Protein AF-A0A6P5JP12-F1 (afdb_monomer_lite)

Secondary structure (DSSP, 8-state):
-----------------------------S-TT-TT-SS------------------EEEE-TTSSEEEE--HHHHTT--HHHHHHHHHHHHHHTS-TTGGGTS----EEE-PPTTS-HHHHHHHHHHHHHS-GGG---EEEEEE-GGGHHHHHHHHHHHTTT--GGGSPPEEESTT--SHHHHHHHHHHHHHH-EEEEEEHHHHHHHHTTTT---HHHHHHHHHHHTSS--SEEEESSGGGG--TTSHHHHHHHT----EEEEE-SS---S-HHHHHHHHHHHSTTTT--HHHHIIIIIHHHHHHHSTT--HHHHHHHHHHHHHHHHHHTTTB-

pLDDT: mean 78.13, std 24.59, range [22.55, 98.5]

Structure (mmCIF, N/CA/C/O backbone):
data_AF-A0A6P5JP12-F1
#
_entry.id   AF-A0A6P5JP12-F1
#
loop_
_atom_site.group_PDB
_atom_site.id
_atom_site.type_symbol
_atom_site.label_atom_id
_atom_site.label_alt_id
_atom_site.label_comp_id
_atom_site.label_asym_id
_atom_site.label_entity_id
_atom_site.label_seq_id
_atom_site.pdbx_PDB_ins_code
_atom_site.Cartn_x
_atom_site.Cartn_y
_atom_site.Cartn_z
_atom_site.occupancy
_atom_site.B_iso_or_equiv
_atom_site.auth_seq_id
_atom_site.auth_comp_id
_atom_site.auth_asym_id
_atom_site.auth_atom_id
_atom_site.pdbx_PDB_model_num
ATOM 1 N N . MET A 1 1 ? 8.345 56.961 -35.578 1.00 33.16 1 MET A N 1
ATOM 2 C CA . MET A 1 1 ? 9.241 56.639 -36.707 1.00 33.16 1 MET A CA 1
ATOM 3 C C . MET A 1 1 ? 10.670 56.651 -36.198 1.00 33.16 1 MET A C 1
ATOM 5 O O . MET A 1 1 ? 11.163 57.717 -35.868 1.00 33.16 1 MET A O 1
ATOM 9 N N . ALA A 1 2 ? 11.299 55.485 -36.093 1.00 22.55 2 ALA A N 1
ATOM 10 C CA . ALA A 1 2 ? 12.750 55.341 -36.049 1.00 22.55 2 ALA A CA 1
ATOM 11 C C . ALA A 1 2 ? 13.067 53.954 -36.626 1.00 22.55 2 ALA A C 1
ATOM 13 O O . ALA A 1 2 ? 12.580 52.943 -36.124 1.00 22.55 2 ALA A O 1
ATOM 14 N N . GLN A 1 3 ? 13.765 53.953 -37.758 1.00 24.39 3 GLN A N 1
ATOM 15 C CA . GLN A 1 3 ? 14.221 52.784 -38.504 1.00 24.39 3 GLN A CA 1
ATOM 16 C C . GLN A 1 3 ? 15.441 52.165 -37.819 1.00 24.39 3 GLN A C 1
ATOM 18 O O . GLN A 1 3 ? 16.319 52.919 -37.416 1.00 24.39 3 GLN A O 1
ATOM 23 N N . VAL A 1 4 ? 15.563 50.833 -37.838 1.00 24.28 4 VAL A N 1
ATOM 24 C CA . VAL A 1 4 ? 16.842 50.151 -38.111 1.00 24.28 4 VAL A CA 1
ATOM 25 C C . VAL A 1 4 ? 16.552 48.882 -38.923 1.00 24.28 4 VAL A C 1
ATOM 27 O O . VAL A 1 4 ? 15.615 48.138 -38.643 1.00 24.28 4 VAL A O 1
ATOM 30 N N . SER A 1 5 ? 17.340 48.701 -39.980 1.00 23.06 5 SER A N 1
ATOM 31 C CA . SER A 1 5 ? 17.272 47.675 -41.018 1.00 23.06 5 SER A CA 1
ATOM 32 C C . SER A 1 5 ? 17.488 46.243 -40.517 1.00 23.06 5 SER A C 1
ATOM 34 O O . SER A 1 5 ? 18.434 45.972 -39.782 1.00 23.06 5 SER A O 1
ATOM 36 N N . CYS A 1 6 ? 16.677 45.313 -41.027 1.00 22.66 6 CYS A N 1
ATOM 37 C CA . CYS A 1 6 ? 16.903 43.869 -40.957 1.00 22.66 6 CYS A CA 1
ATOM 38 C C . CYS A 1 6 ? 17.999 43.435 -41.947 1.00 22.66 6 CYS A C 1
ATOM 40 O O . CYS A 1 6 ? 17.820 43.556 -43.157 1.00 22.66 6 CYS A O 1
ATOM 42 N N . GLN A 1 7 ? 19.088 42.859 -41.437 1.00 25.89 7 GLN A N 1
ATOM 43 C CA . GLN A 1 7 ? 19.924 41.902 -42.168 1.00 25.89 7 GLN A CA 1
ATOM 44 C C . GLN A 1 7 ? 19.617 40.497 -41.632 1.00 25.89 7 GLN A C 1
ATOM 46 O O . GLN A 1 7 ? 19.583 40.282 -40.422 1.00 25.89 7 GLN A O 1
ATOM 51 N N . GLN A 1 8 ? 19.358 39.554 -42.540 1.00 29.52 8 GLN A N 1
ATOM 52 C CA . GLN A 1 8 ? 19.228 38.126 -42.230 1.00 29.52 8 GLN A CA 1
ATOM 53 C C . GLN A 1 8 ? 20.540 37.567 -41.659 1.00 29.52 8 GLN A C 1
ATOM 55 O O . GLN A 1 8 ? 21.619 38.010 -42.058 1.00 29.52 8 GLN A O 1
ATOM 60 N N . PRO A 1 9 ? 20.457 36.494 -40.855 1.00 25.66 9 PRO A N 1
ATOM 61 C CA . PRO A 1 9 ? 21.160 35.291 -41.289 1.00 25.66 9 PRO A CA 1
ATOM 62 C C . PRO A 1 9 ? 20.386 33.979 -41.070 1.00 25.66 9 PRO A C 1
ATOM 64 O O . PRO A 1 9 ? 19.757 33.750 -40.044 1.00 25.66 9 PRO A O 1
ATOM 67 N N . LEU A 1 10 ? 20.514 33.121 -42.087 1.00 23.62 10 LEU A N 1
ATOM 68 C CA . LEU A 1 10 ? 20.732 31.669 -42.042 1.00 23.62 10 LEU A CA 1
ATOM 69 C C . LEU A 1 10 ? 19.801 30.806 -41.170 1.00 23.62 10 LEU A C 1
ATOM 71 O O . LEU A 1 10 ? 19.907 30.714 -39.951 1.00 23.62 10 LEU A O 1
ATOM 75 N N . LYS A 1 11 ? 18.959 30.050 -41.882 1.00 29.94 11 LYS A N 1
ATOM 76 C CA . LYS A 1 11 ? 18.169 28.923 -41.387 1.00 29.94 11 LYS A CA 1
ATOM 77 C C . LYS A 1 11 ? 19.072 27.840 -40.779 1.00 29.94 11 LYS A C 1
ATOM 79 O O . LYS A 1 11 ? 19.835 27.205 -41.499 1.00 29.94 11 LYS A O 1
ATOM 84 N N . HIS A 1 12 ? 18.887 27.563 -39.494 1.00 24.20 12 HIS A N 1
ATOM 85 C CA . HIS A 1 12 ? 19.166 26.262 -38.889 1.00 24.20 12 HIS A CA 1
ATOM 86 C C . HIS A 1 12 ? 18.006 25.926 -37.942 1.00 24.20 12 HIS A C 1
ATOM 88 O O . HIS A 1 12 ? 18.035 26.233 -36.755 1.00 24.20 12 HIS A O 1
ATOM 94 N N . GLU A 1 13 ? 16.951 25.312 -38.480 1.00 26.81 13 GLU A N 1
ATOM 95 C CA . GLU A 1 13 ? 15.929 24.647 -37.667 1.00 26.81 13 GLU A CA 1
ATOM 96 C C . GLU A 1 13 ? 16.528 23.350 -37.109 1.00 26.81 13 GLU A C 1
ATOM 98 O O . GLU A 1 13 ? 16.555 22.312 -37.772 1.00 26.81 13 GLU A O 1
ATOM 103 N N . GLN A 1 14 ? 17.054 23.407 -35.885 1.00 26.36 14 GLN A N 1
ATOM 104 C CA . GLN A 1 14 ? 17.330 22.207 -35.103 1.00 26.36 14 GLN A CA 1
ATOM 105 C C . GLN A 1 14 ? 16.023 21.732 -34.461 1.00 26.36 14 GLN A C 1
ATOM 107 O O . GLN A 1 14 ? 15.544 22.280 -33.472 1.00 26.36 14 GLN A O 1
ATOM 112 N N . ASN A 1 15 ? 15.443 20.692 -35.060 1.00 24.44 15 ASN A N 1
ATOM 113 C CA . ASN A 1 15 ? 14.348 19.912 -34.496 1.00 24.44 15 ASN A CA 1
ATOM 114 C C . ASN A 1 15 ? 14.774 19.298 -33.149 1.00 24.44 15 ASN A C 1
ATOM 116 O O . ASN A 1 15 ? 15.489 18.295 -33.111 1.00 24.44 15 ASN A O 1
ATOM 120 N N . HIS A 1 16 ? 14.295 19.861 -32.041 1.00 23.80 16 HIS A N 1
ATOM 121 C CA . HIS A 1 16 ? 14.337 19.220 -30.729 1.00 23.80 16 HIS A CA 1
ATOM 122 C C . HIS A 1 16 ? 13.438 17.972 -30.728 1.00 23.80 16 HIS A C 1
ATOM 124 O O . HIS A 1 16 ? 12.240 18.051 -30.468 1.00 23.80 16 HIS A O 1
ATOM 130 N N . LYS A 1 17 ? 14.009 16.791 -30.989 1.00 23.38 17 LYS A N 1
ATOM 131 C CA . LYS A 1 17 ? 13.387 15.511 -30.618 1.00 23.38 17 LYS A CA 1
ATOM 132 C C . LYS A 1 17 ? 13.862 15.123 -29.222 1.00 23.38 17 LYS A C 1
ATOM 134 O O . LYS A 1 17 ? 14.899 14.489 -29.064 1.00 23.38 17 LYS A O 1
ATOM 139 N N . ILE A 1 18 ? 13.096 15.510 -28.205 1.00 23.53 18 ILE A N 1
ATOM 140 C CA . ILE A 1 18 ? 13.180 14.885 -26.883 1.00 23.53 18 ILE A CA 1
ATOM 141 C C . ILE A 1 18 ? 12.595 13.479 -27.043 1.00 23.53 18 ILE A C 1
ATOM 143 O O . ILE A 1 18 ? 11.420 13.326 -27.379 1.00 23.53 18 ILE A O 1
ATOM 147 N N . TYR A 1 19 ? 13.416 12.445 -26.855 1.00 26.36 19 TYR A N 1
ATOM 148 C CA . TYR A 1 19 ? 12.940 11.065 -26.815 1.00 26.36 19 TYR A CA 1
ATOM 149 C C . TYR A 1 19 ? 12.094 10.877 -25.550 1.00 26.36 19 TYR A C 1
ATOM 151 O O . TYR A 1 19 ? 12.612 10.617 -24.468 1.00 26.36 19 TYR A O 1
ATOM 159 N N . HIS A 1 20 ? 10.778 11.042 -25.685 1.00 24.81 20 HIS A N 1
ATOM 160 C CA . HIS A 1 20 ? 9.817 10.692 -24.647 1.00 24.81 20 HIS A CA 1
ATOM 161 C C . HIS A 1 20 ? 9.829 9.178 -24.437 1.00 24.81 20 HIS A C 1
ATOM 163 O O . HIS A 1 20 ? 9.468 8.407 -25.327 1.00 24.81 20 HIS A O 1
ATOM 169 N N . MET A 1 21 ? 10.217 8.747 -23.239 1.00 30.84 21 MET A N 1
ATOM 170 C CA . MET A 1 21 ? 10.079 7.362 -22.819 1.00 30.84 21 MET A CA 1
ATOM 171 C C . MET A 1 21 ? 8.626 7.126 -22.396 1.00 30.84 21 MET A C 1
ATOM 173 O O . MET A 1 21 ? 8.257 7.239 -21.230 1.00 30.84 21 MET A O 1
ATOM 177 N N . SER A 1 22 ? 7.784 6.800 -23.373 1.00 24.52 22 SER A N 1
ATOM 178 C CA . SER A 1 22 ? 6.579 6.028 -23.090 1.00 24.52 22 SER A CA 1
ATOM 179 C C . SER A 1 22 ? 7.065 4.626 -22.743 1.00 24.52 22 SER A C 1
ATOM 181 O O . SER A 1 22 ? 7.681 3.977 -23.586 1.00 24.52 22 SER A O 1
ATOM 183 N N . ILE A 1 23 ? 6.822 4.140 -21.526 1.00 29.11 23 ILE A N 1
ATOM 184 C CA . ILE A 1 23 ? 6.869 2.694 -21.270 1.00 29.11 23 ILE A CA 1
ATOM 185 C C . ILE A 1 23 ? 5.611 2.117 -21.929 1.00 29.11 23 ILE A C 1
ATOM 187 O O . ILE A 1 23 ? 4.621 1.801 -21.283 1.00 29.11 23 ILE A O 1
ATOM 191 N N . SER A 1 24 ? 5.616 2.108 -23.256 1.00 27.08 24 SER A N 1
ATOM 192 C CA . SER A 1 24 ? 4.732 1.309 -24.082 1.00 27.08 24 SER A CA 1
ATOM 193 C C . SER A 1 24 ? 5.479 0.026 -24.419 1.00 27.08 24 SER A C 1
ATOM 195 O O . SER A 1 24 ? 6.670 0.066 -24.735 1.00 27.08 24 SER A O 1
ATOM 197 N N . CYS A 1 25 ? 4.758 -1.089 -24.323 1.00 24.92 25 CYS A N 1
ATOM 198 C CA . CYS A 1 25 ? 5.145 -2.433 -24.742 1.00 24.92 25 CYS A CA 1
ATOM 199 C C . CYS A 1 25 ? 6.088 -2.422 -25.971 1.00 24.92 25 CYS A C 1
ATOM 201 O O . CYS A 1 25 ? 5.804 -1.704 -26.937 1.00 24.92 25 CYS A O 1
ATOM 203 N N . PRO A 1 26 ? 7.203 -3.177 -25.979 1.00 24.88 26 PRO A N 1
ATOM 204 C CA . PRO A 1 26 ? 8.126 -3.176 -27.104 1.00 24.88 26 PRO A CA 1
ATOM 205 C C . PRO A 1 26 ? 7.570 -4.010 -28.269 1.00 24.88 26 PRO A C 1
ATOM 207 O O . PRO A 1 26 ? 7.990 -5.138 -28.500 1.00 24.88 26 PRO A O 1
ATOM 210 N N . THR A 1 27 ? 6.663 -3.440 -29.061 1.00 29.66 27 THR A N 1
ATOM 211 C CA . THR A 1 27 ? 6.432 -3.887 -30.444 1.00 29.66 27 THR A CA 1
ATOM 212 C C . THR A 1 27 ? 7.373 -3.119 -31.363 1.00 29.66 27 THR A C 1
ATOM 214 O O . THR A 1 27 ? 7.043 -2.053 -31.874 1.00 29.66 27 THR A O 1
ATOM 217 N N . SER A 1 28 ? 8.579 -3.645 -31.568 1.00 26.77 28 SER A N 1
ATOM 218 C CA . SER A 1 28 ? 9.437 -3.216 -32.677 1.00 26.77 28 SER A CA 1
ATOM 219 C C . SER A 1 28 ? 10.309 -4.368 -33.179 1.00 26.77 28 SER A C 1
ATOM 221 O O . SER A 1 28 ? 11.527 -4.370 -33.015 1.00 26.77 28 SER A O 1
ATOM 223 N N . LEU A 1 29 ? 9.650 -5.345 -33.798 1.00 30.12 29 LEU A N 1
ATOM 224 C CA . LEU A 1 29 ? 10.198 -6.235 -34.820 1.00 30.12 29 LEU A CA 1
ATOM 225 C C . LEU A 1 29 ? 9.084 -6.460 -35.856 1.00 30.12 29 LEU A C 1
ATOM 227 O O . LEU A 1 29 ? 8.403 -7.465 -35.778 1.00 30.12 29 LEU A O 1
ATOM 231 N N . ILE A 1 30 ? 8.861 -5.509 -36.770 1.00 27.31 30 ILE A N 1
ATOM 232 C CA . ILE A 1 30 ? 8.280 -5.711 -38.116 1.00 27.31 30 ILE A CA 1
ATOM 233 C C . ILE A 1 30 ? 8.771 -4.530 -38.973 1.00 27.31 30 ILE A C 1
ATOM 235 O O . ILE A 1 30 ? 8.751 -3.380 -38.529 1.00 27.31 30 ILE A O 1
ATOM 239 N N . SER A 1 31 ? 9.296 -4.816 -40.167 1.00 26.23 31 SER A N 1
ATOM 240 C CA . SER A 1 31 ? 9.842 -3.808 -41.077 1.00 26.23 31 SER A CA 1
ATOM 241 C C . SER A 1 31 ? 8.745 -3.020 -41.799 1.00 26.23 31 SER A C 1
ATOM 243 O O . SER A 1 31 ? 7.589 -3.418 -41.879 1.00 26.23 31 SER A O 1
ATOM 245 N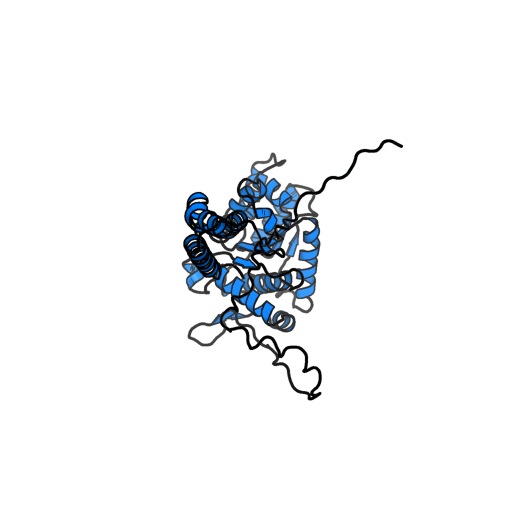 N . SER A 1 32 ? 9.144 -1.897 -42.382 1.00 28.34 32 SER A N 1
ATOM 246 C CA . SER A 1 32 ? 8.338 -0.839 -42.996 1.00 28.34 32 SER A CA 1
ATOM 247 C C . SER A 1 32 ? 7.598 -1.208 -44.300 1.00 28.34 32 SER A C 1
ATOM 249 O O . SER A 1 32 ? 7.733 -0.499 -45.297 1.00 28.34 32 SER A O 1
ATOM 251 N N . LYS A 1 33 ? 6.817 -2.294 -44.321 1.00 28.70 33 LYS A N 1
ATOM 252 C CA . LYS A 1 33 ? 5.876 -2.596 -45.420 1.00 28.70 33 LYS A CA 1
ATOM 253 C C . LYS A 1 33 ? 4.439 -2.918 -44.990 1.00 28.70 33 LYS A C 1
ATOM 255 O O . LYS A 1 33 ? 3.578 -2.919 -45.856 1.00 28.70 33 LYS A O 1
ATOM 260 N N . ASP A 1 34 ? 4.150 -3.014 -43.691 1.00 28.39 34 ASP A N 1
ATOM 261 C CA . ASP A 1 34 ? 2.793 -3.337 -43.205 1.00 28.39 34 ASP A CA 1
ATOM 262 C C . ASP A 1 34 ? 2.012 -2.135 -42.629 1.00 28.39 34 ASP A C 1
ATOM 264 O O . ASP A 1 34 ? 0.927 -2.288 -42.078 1.00 28.39 34 ASP A O 1
ATOM 268 N N . CYS A 1 35 ? 2.506 -0.900 -42.789 1.00 27.70 35 CYS A N 1
ATOM 269 C CA . CYS A 1 35 ? 1.838 0.324 -42.302 1.00 27.70 35 CYS A CA 1
ATOM 270 C C . CYS A 1 35 ? 0.780 0.873 -43.289 1.00 27.70 35 CYS A C 1
ATOM 272 O O . CYS A 1 35 ? 0.657 2.081 -43.478 1.00 27.70 35 CYS A O 1
ATOM 274 N N . GLY A 1 36 ? 0.064 -0.022 -43.976 1.00 27.47 36 GLY A N 1
ATOM 275 C CA . GLY A 1 36 ? -0.879 0.310 -45.051 1.00 27.47 36 GLY A CA 1
ATOM 276 C C . GLY A 1 36 ? -2.249 -0.362 -44.947 1.00 27.47 36 GLY A C 1
ATOM 277 O O . GLY A 1 36 ? -3.014 -0.287 -45.899 1.00 27.47 36 GLY A O 1
ATOM 278 N N . MET A 1 37 ? -2.576 -1.011 -43.826 1.00 27.55 37 MET A N 1
ATOM 279 C CA . MET A 1 37 ? -3.896 -1.617 -43.600 1.00 27.55 37 MET A CA 1
ATOM 280 C C . MET A 1 37 ? -4.342 -1.456 -42.141 1.00 27.55 37 MET A C 1
ATOM 282 O O . MET A 1 37 ? -4.337 -2.410 -41.374 1.00 27.55 37 MET A O 1
ATOM 286 N N . MET A 1 38 ? -4.717 -0.240 -41.734 1.00 27.28 38 MET A N 1
ATOM 287 C CA . MET A 1 38 ? -5.459 -0.009 -40.477 1.00 27.28 38 MET A CA 1
ATOM 288 C C . MET A 1 38 ? -6.508 1.113 -40.582 1.00 27.28 38 MET A C 1
ATOM 290 O O . MET A 1 38 ? -6.823 1.781 -39.602 1.00 27.28 38 MET A O 1
ATOM 294 N N . GLN A 1 39 ? -7.095 1.298 -41.766 1.00 29.33 39 GLN A N 1
ATOM 295 C CA . GLN A 1 39 ? -8.329 2.069 -41.949 1.00 29.33 39 GLN A CA 1
ATOM 296 C C . GLN A 1 39 ? -9.193 1.416 -43.031 1.00 29.33 39 GLN A C 1
ATOM 298 O O . GLN A 1 39 ? -9.321 1.957 -44.114 1.00 29.33 39 GLN A O 1
ATOM 303 N N . GLU A 1 40 ? -9.739 0.232 -42.751 1.00 27.22 40 GLU A N 1
ATOM 304 C CA . GLU A 1 40 ? -10.988 -0.264 -43.355 1.00 27.22 40 GLU A CA 1
ATOM 305 C C . GLU A 1 40 ? -11.333 -1.628 -42.749 1.00 27.22 40 GLU A C 1
ATOM 307 O O . GLU A 1 40 ? -10.780 -2.649 -43.142 1.00 27.22 40 GLU A O 1
ATOM 312 N N . ALA A 1 41 ? -12.204 -1.625 -41.738 1.00 24.53 41 ALA A N 1
ATOM 313 C CA . ALA A 1 41 ? -13.075 -2.746 -41.364 1.00 24.53 41 ALA A CA 1
ATOM 314 C C . ALA A 1 41 ? -13.990 -2.300 -40.208 1.00 24.53 41 ALA A C 1
ATOM 316 O O . ALA A 1 41 ? -13.881 -2.765 -39.078 1.00 24.53 41 ALA A O 1
ATOM 317 N N . ALA A 1 42 ? -14.876 -1.342 -40.484 1.00 28.00 42 ALA A N 1
ATOM 318 C CA . ALA A 1 42 ? -16.048 -1.076 -39.655 1.00 28.00 42 ALA A CA 1
ATOM 319 C C . ALA A 1 42 ? -17.294 -1.433 -40.469 1.00 28.00 42 ALA A C 1
ATOM 321 O O . ALA A 1 42 ? -17.998 -0.553 -40.945 1.00 28.00 42 ALA A O 1
ATOM 322 N N . GLN A 1 43 ? -17.500 -2.731 -40.691 1.00 30.38 43 GLN A N 1
ATOM 323 C CA . GLN A 1 43 ? -18.758 -3.371 -41.087 1.00 30.38 43 GLN A CA 1
ATOM 324 C C . GLN A 1 43 ? -18.541 -4.891 -41.036 1.00 30.38 43 GLN A C 1
ATOM 326 O O . GLN A 1 43 ? -17.430 -5.331 -41.318 1.00 30.38 43 GLN A O 1
ATOM 331 N N . ILE A 1 44 ? -19.602 -5.644 -40.705 1.00 26.53 44 ILE A N 1
ATOM 332 C CA . ILE A 1 44 ? -19.701 -7.085 -40.354 1.00 26.53 44 ILE A CA 1
ATOM 333 C C . ILE A 1 44 ? -19.795 -7.272 -38.830 1.00 26.53 44 ILE A C 1
ATOM 335 O O . ILE A 1 44 ? -18.899 -6.869 -38.103 1.00 26.53 44 ILE A O 1
ATOM 339 N N . ASP A 1 45 ? -20.789 -7.922 -38.237 1.00 23.66 45 ASP A N 1
ATOM 340 C CA . ASP A 1 45 ? -22.163 -8.290 -38.585 1.00 23.66 45 ASP A CA 1
ATOM 341 C C . ASP A 1 45 ? -22.789 -8.647 -37.222 1.00 23.66 45 ASP A C 1
ATOM 343 O O . ASP A 1 45 ? -22.121 -9.228 -36.360 1.00 23.66 45 ASP A O 1
ATOM 347 N N . HIS A 1 46 ? -24.033 -8.256 -36.979 1.00 33.34 46 HIS A N 1
ATOM 348 C CA . HIS A 1 46 ? -24.735 -8.565 -35.735 1.00 33.34 46 HIS A CA 1
ATOM 349 C C . HIS A 1 46 ? -25.001 -10.077 -35.656 1.00 33.34 46 HIS A C 1
ATOM 351 O O . HIS A 1 46 ? -25.878 -10.564 -36.364 1.00 33.34 46 HIS A O 1
ATOM 357 N N . LYS A 1 47 ? -24.313 -10.816 -34.770 1.00 26.42 47 LYS A N 1
ATOM 358 C CA . LYS A 1 47 ? -24.790 -12.120 -34.269 1.00 26.42 47 LYS A CA 1
ATOM 359 C C . LYS A 1 47 ? -24.470 -12.324 -32.789 1.00 26.42 47 LYS A C 1
ATOM 361 O O . LYS A 1 47 ? -23.331 -12.193 -32.353 1.00 26.42 47 LYS A O 1
ATOM 366 N N . ASP A 1 48 ? -25.533 -12.632 -32.056 1.00 28.06 48 ASP A N 1
ATOM 367 C CA . ASP A 1 48 ? -25.614 -12.934 -30.630 1.00 28.06 48 ASP A CA 1
ATOM 368 C C . ASP A 1 48 ? -24.671 -14.054 -30.158 1.00 28.06 48 ASP A C 1
ATOM 370 O O . ASP A 1 48 ? -24.411 -15.007 -30.893 1.00 28.06 48 ASP A O 1
ATOM 374 N N . GLY A 1 49 ? -24.279 -14.004 -28.875 1.00 27.06 49 GLY A N 1
ATOM 375 C CA . GLY A 1 49 ? -23.947 -15.216 -28.113 1.00 27.06 49 GLY A CA 1
ATOM 376 C C . GLY A 1 49 ? -22.779 -15.118 -27.124 1.00 27.06 49 GLY A C 1
ATOM 377 O O . GLY A 1 49 ? -21.637 -15.347 -27.496 1.00 27.06 49 GLY A O 1
ATOM 378 N N . ASN A 1 50 ? -23.111 -14.898 -25.844 1.00 26.69 50 ASN A N 1
ATOM 379 C CA . ASN A 1 50 ? -22.346 -15.235 -24.630 1.00 26.69 50 ASN A CA 1
ATOM 380 C C . ASN A 1 50 ? -20.889 -14.739 -24.490 1.00 26.69 50 ASN A C 1
ATOM 382 O O . ASN A 1 50 ? -19.926 -15.418 -24.841 1.00 26.69 50 ASN A O 1
ATOM 386 N N . SER A 1 51 ? -20.718 -13.622 -23.777 1.00 30.73 51 SER A N 1
ATOM 387 C CA . SER A 1 51 ? -19.510 -13.377 -22.978 1.00 30.73 51 SER A CA 1
ATOM 388 C C . SER A 1 51 ? -19.399 -14.435 -21.867 1.00 30.73 51 SER A C 1
ATOM 390 O O . SER A 1 51 ? -20.401 -14.668 -21.189 1.00 30.73 51 SER A O 1
ATOM 392 N N . PRO A 1 52 ? -18.233 -15.069 -21.635 1.00 33.62 52 PRO A N 1
ATOM 393 C CA . PRO A 1 52 ? -18.103 -16.073 -20.586 1.00 33.62 52 PRO A CA 1
ATOM 394 C C . PRO A 1 52 ? -18.282 -15.416 -19.211 1.00 33.62 52 PRO A C 1
ATOM 396 O O . PRO A 1 52 ? -17.525 -14.517 -18.841 1.00 33.62 52 PRO A O 1
ATOM 399 N N . GLU A 1 53 ? -19.290 -15.852 -18.455 1.00 40.22 53 GLU A N 1
ATOM 400 C CA . GLU A 1 53 ? -19.470 -15.469 -17.054 1.00 40.22 53 GLU A CA 1
ATOM 401 C C . GLU A 1 53 ? -18.270 -15.964 -16.239 1.00 40.22 53 GLU A C 1
ATOM 403 O O . GLU A 1 53 ? -18.061 -17.164 -16.049 1.00 40.22 53 GLU A O 1
ATOM 408 N N . VAL A 1 54 ? -17.451 -15.035 -15.744 1.00 48.75 54 VAL A N 1
ATOM 409 C CA . VAL A 1 54 ? -16.370 -15.351 -14.806 1.00 48.75 54 VAL A CA 1
ATOM 410 C C . VAL A 1 54 ? -17.001 -15.586 -13.430 1.00 48.75 54 VAL A C 1
ATOM 412 O O . VAL A 1 54 ? -17.006 -14.713 -12.571 1.00 48.75 54 VAL A O 1
ATOM 415 N N . GLU A 1 55 ? -17.595 -16.761 -13.212 1.00 51.09 55 GLU A N 1
ATOM 416 C CA . GLU A 1 55 ? -18.285 -17.083 -11.950 1.00 51.09 55 GLU A CA 1
ATOM 417 C C . GLU A 1 55 ? -17.327 -17.317 -10.764 1.00 51.09 55 GLU A C 1
ATOM 419 O O . GLU A 1 55 ? -17.752 -17.335 -9.602 1.00 51.09 55 GLU A O 1
ATOM 424 N N . ARG A 1 56 ? -16.027 -17.542 -11.018 1.00 51.62 56 ARG A N 1
ATOM 425 C CA . ARG A 1 56 ? -15.038 -17.894 -9.984 1.00 51.62 56 ARG A CA 1
ATOM 426 C C . ARG A 1 56 ? -13.671 -17.267 -10.262 1.00 51.62 56 ARG A C 1
ATOM 428 O O . ARG A 1 56 ? -13.052 -17.575 -11.272 1.00 51.62 56 ARG A O 1
ATOM 435 N N . ALA A 1 57 ? -13.178 -16.463 -9.318 1.00 64.50 57 ALA A N 1
ATOM 436 C CA . ALA A 1 57 ? -11.800 -15.972 -9.285 1.00 64.50 57 ALA A CA 1
ATOM 437 C C . ALA A 1 57 ? -11.087 -16.530 -8.042 1.00 64.50 57 ALA A C 1
ATOM 439 O O . ALA A 1 57 ? -11.426 -16.186 -6.904 1.00 64.50 57 ALA A O 1
ATOM 440 N N . VAL A 1 58 ? -10.151 -17.449 -8.273 1.00 69.25 58 VAL A N 1
ATOM 441 C CA . VAL A 1 58 ? -9.399 -18.172 -7.240 1.00 69.25 58 VAL A CA 1
ATOM 442 C C . VAL A 1 58 ? -7.996 -17.589 -7.159 1.00 69.25 58 VAL A C 1
ATOM 444 O O . VAL A 1 58 ? -7.327 -17.520 -8.180 1.00 69.25 58 VAL A O 1
ATOM 447 N N . LEU A 1 59 ? -7.567 -17.208 -5.953 1.00 58.69 59 LEU A N 1
ATOM 448 C CA . LEU A 1 59 ? -6.260 -16.586 -5.728 1.00 58.69 59 LEU A CA 1
ATOM 449 C C . LEU A 1 59 ? -5.161 -17.602 -5.399 1.00 58.69 59 LEU A C 1
ATOM 451 O O . LEU A 1 59 ? -4.005 -17.391 -5.749 1.00 58.69 59 LEU A O 1
ATOM 455 N N . ASP A 1 60 ? -5.508 -18.709 -4.734 1.00 57.66 60 ASP A N 1
ATOM 456 C CA . ASP A 1 60 ? -4.554 -19.766 -4.377 1.00 57.66 60 ASP A CA 1
ATOM 457 C C . ASP A 1 60 ? -5.228 -21.148 -4.415 1.00 57.66 60 ASP A C 1
ATOM 459 O O . ASP A 1 60 ? -6.376 -21.308 -3.985 1.00 57.66 60 ASP A O 1
ATOM 463 N N . THR A 1 61 ? -4.509 -22.157 -4.907 1.00 51.91 61 THR A N 1
ATOM 464 C CA . THR A 1 61 ? -4.934 -23.566 -4.985 1.00 51.91 61 THR A CA 1
ATOM 465 C C . THR A 1 61 ? -3.802 -24.465 -4.489 1.00 51.91 61 THR A C 1
ATOM 467 O O . THR A 1 61 ? -2.650 -24.286 -4.874 1.00 51.91 61 THR A O 1
ATOM 470 N N . ILE A 1 62 ? -4.099 -25.465 -3.651 1.00 45.91 62 ILE A N 1
ATOM 471 C CA . ILE A 1 62 ? -3.116 -26.525 -3.342 1.00 45.91 62 ILE A CA 1
ATOM 472 C C . ILE A 1 62 ? -3.085 -27.518 -4.517 1.00 45.91 62 ILE A C 1
ATOM 474 O O . ILE A 1 62 ? -4.064 -27.662 -5.250 1.00 45.91 62 ILE A O 1
ATOM 478 N N . LEU A 1 63 ? -2.007 -28.310 -4.610 1.00 47.78 63 LEU A N 1
ATOM 479 C CA . LEU A 1 63 ? -1.922 -29.598 -5.327 1.00 47.78 63 LEU A CA 1
ATOM 480 C C . LEU A 1 63 ? -3.181 -30.503 -5.205 1.00 47.78 63 LEU A C 1
ATOM 482 O O . LEU A 1 63 ? -3.352 -31.413 -6.010 1.00 47.78 63 LEU A O 1
ATOM 486 N N . THR A 1 64 ? -4.073 -30.260 -4.234 1.00 41.59 64 THR A N 1
ATOM 487 C CA . THR A 1 64 ? -5.325 -30.988 -3.972 1.00 41.59 64 THR A CA 1
ATOM 488 C C . THR A 1 64 ? -6.570 -30.448 -4.707 1.00 41.59 64 THR A C 1
ATOM 490 O O . THR A 1 64 ? -7.666 -30.912 -4.421 1.00 41.59 64 THR A O 1
ATOM 493 N N . LYS A 1 65 ? -6.440 -29.522 -5.674 1.00 48.53 65 LYS A N 1
ATOM 494 C CA . LYS A 1 65 ? -7.527 -28.984 -6.540 1.00 48.53 65 LYS A CA 1
ATOM 495 C C . LYS A 1 65 ? -8.636 -28.152 -5.861 1.00 48.53 65 LYS A C 1
ATOM 497 O O . LYS A 1 65 ? -9.524 -27.676 -6.568 1.00 48.53 65 LYS A O 1
ATOM 502 N N . GLU A 1 66 ? -8.591 -27.907 -4.552 1.00 47.50 66 GLU A N 1
ATOM 503 C CA . GLU A 1 66 ? -9.536 -26.995 -3.882 1.00 47.50 66 GLU A CA 1
ATOM 504 C C . GLU A 1 66 ? -8.966 -25.571 -3.729 1.00 47.50 66 GLU A C 1
ATOM 506 O O . GLU A 1 66 ? -7.793 -25.415 -3.361 1.00 47.50 66 GLU A O 1
ATOM 511 N N . PRO A 1 67 ? -9.774 -24.519 -3.983 1.00 59.06 67 PRO A N 1
ATOM 512 C CA . PRO A 1 67 ? -9.346 -23.135 -3.817 1.00 59.06 67 PRO A CA 1
ATOM 513 C C . PRO A 1 67 ? -9.159 -22.812 -2.330 1.00 59.06 67 PRO A C 1
ATOM 515 O O . PRO A 1 67 ? -10.095 -22.879 -1.532 1.00 59.06 67 PRO A O 1
ATOM 518 N N . LEU A 1 68 ? -7.940 -22.445 -1.935 1.00 67.75 68 LEU A N 1
ATOM 519 C CA . LEU A 1 68 ? -7.646 -22.042 -0.560 1.00 67.75 68 LEU A CA 1
ATOM 520 C C . LEU A 1 68 ? -8.214 -20.670 -0.235 1.00 67.75 68 LEU A C 1
ATOM 522 O O . LEU A 1 68 ? -8.710 -20.471 0.878 1.00 67.75 68 LEU A O 1
ATOM 526 N N . VAL A 1 69 ? -8.107 -19.760 -1.200 1.00 78.25 69 VAL A N 1
ATOM 527 C CA . VAL A 1 69 ? -8.523 -18.366 -1.103 1.00 78.25 69 VAL A CA 1
ATOM 528 C C . VAL A 1 69 ? -9.254 -18.006 -2.386 1.00 78.25 69 VAL A C 1
ATOM 530 O O . VAL A 1 69 ? -8.727 -18.178 -3.485 1.00 78.25 69 VAL A O 1
ATOM 533 N N . GLN A 1 70 ? -10.484 -17.528 -2.242 1.00 84.94 70 GLN A N 1
ATOM 534 C CA . GLN A 1 70 ? -11.351 -17.179 -3.357 1.00 84.94 70 GLN A CA 1
ATOM 535 C C . GLN A 1 70 ? -11.984 -15.817 -3.103 1.00 84.94 70 GLN A C 1
ATOM 537 O O . GLN A 1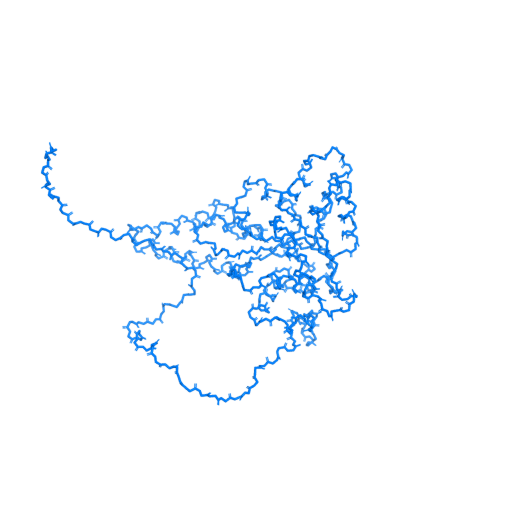 70 ? -12.413 -15.521 -1.987 1.00 84.94 70 GLN A O 1
ATOM 542 N N . ILE A 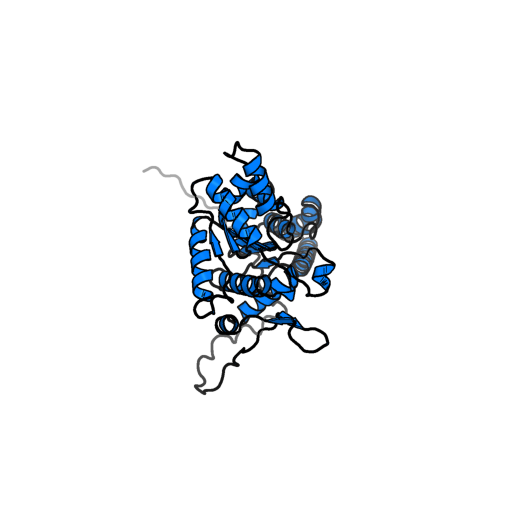1 71 ? -12.080 -15.014 -4.159 1.00 88.12 71 ILE A N 1
ATOM 543 C CA . ILE A 1 71 ? -12.812 -13.755 -4.110 1.00 88.12 71 ILE A CA 1
ATOM 544 C C . ILE A 1 71 ? -14.306 -14.050 -3.935 1.00 88.12 71 ILE A C 1
ATOM 546 O O . ILE A 1 71 ? -14.874 -14.922 -4.601 1.00 88.12 71 ILE A O 1
ATOM 550 N N . HIS A 1 72 ? -14.964 -13.296 -3.056 1.00 88.06 72 HIS A N 1
ATOM 551 C CA . HIS A 1 72 ? -16.399 -13.429 -2.833 1.00 88.06 72 HIS A CA 1
ATOM 552 C C . HIS A 1 72 ? -17.193 -13.221 -4.136 1.00 88.06 72 HIS A C 1
ATOM 554 O O . HIS A 1 72 ? -16.991 -12.232 -4.841 1.00 88.06 72 HIS A O 1
ATOM 560 N N . LYS A 1 73 ? -18.151 -14.110 -4.435 1.00 87.06 73 LYS A N 1
ATOM 561 C CA . LYS A 1 73 ? -18.898 -14.139 -5.713 1.00 87.06 73 LYS A CA 1
ATOM 562 C C . LYS A 1 73 ? -19.510 -12.784 -6.107 1.00 87.06 73 LYS A C 1
ATOM 564 O O . LYS A 1 73 ? -19.369 -12.347 -7.245 1.00 87.06 73 LYS A O 1
ATOM 569 N N . ASN A 1 74 ? -20.113 -12.072 -5.151 1.00 87.94 74 ASN A N 1
ATOM 570 C CA . ASN A 1 74 ? -20.706 -10.744 -5.394 1.00 87.94 74 ASN A CA 1
ATOM 571 C C . ASN A 1 74 ? -19.681 -9.659 -5.774 1.00 87.94 74 ASN A C 1
ATOM 573 O O . ASN A 1 74 ? -20.071 -8.635 -6.322 1.00 87.94 74 ASN A O 1
ATOM 577 N N . LEU A 1 75 ? -18.397 -9.840 -5.452 1.00 89.19 75 LEU A N 1
ATOM 578 C CA . LEU A 1 75 ? -17.329 -8.933 -5.880 1.00 89.19 75 LEU A CA 1
ATOM 579 C C . LEU A 1 75 ? -16.786 -9.342 -7.250 1.00 89.19 75 LEU A C 1
ATOM 581 O O . LEU A 1 75 ? -16.564 -8.472 -8.085 1.00 89.19 75 LEU A O 1
ATOM 585 N N . VAL A 1 76 ? -16.651 -10.649 -7.513 1.00 89.75 76 VAL A N 1
ATOM 586 C CA . VAL A 1 76 ? -16.203 -11.170 -8.820 1.00 89.75 76 VAL A CA 1
ATOM 587 C C . VAL A 1 76 ? -17.109 -10.687 -9.951 1.00 89.75 76 VAL A C 1
ATOM 589 O O . VAL A 1 76 ? -16.615 -10.174 -10.946 1.00 89.75 76 VAL A O 1
ATOM 592 N N . THR A 1 77 ? -18.428 -10.753 -9.764 1.00 88.75 77 THR A N 1
ATOM 593 C CA . THR A 1 77 ? -19.421 -10.294 -10.758 1.00 88.75 77 THR A CA 1
ATOM 594 C C . THR A 1 77 ? -19.332 -8.800 -11.085 1.00 88.75 77 THR A C 1
ATOM 596 O O . THR A 1 77 ? -19.816 -8.368 -12.128 1.00 88.75 77 THR A O 1
ATOM 599 N N . LYS A 1 78 ? -18.708 -7.997 -10.213 1.00 91.06 78 LYS A N 1
ATOM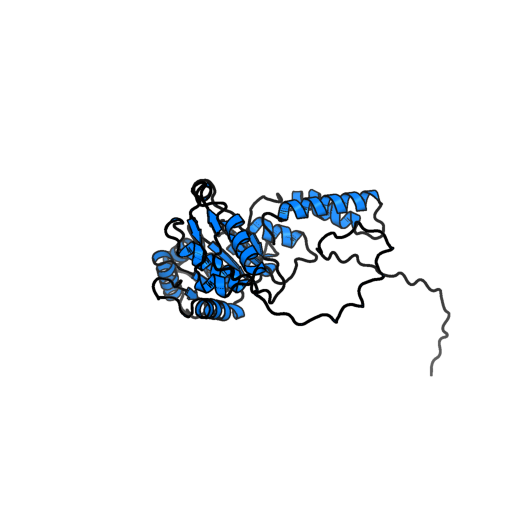 600 C CA . LYS A 1 78 ? -18.521 -6.550 -10.396 1.00 91.06 78 LYS A CA 1
ATOM 601 C C . LYS A 1 78 ? -17.152 -6.196 -10.995 1.00 91.06 78 LYS A C 1
ATOM 603 O O . LYS A 1 78 ? -16.941 -5.040 -11.365 1.00 91.06 78 LYS A O 1
ATOM 608 N N . LEU A 1 79 ? -16.221 -7.151 -11.070 1.00 92.06 79 LEU A N 1
ATOM 609 C CA . LEU A 1 79 ? -14.863 -6.947 -11.572 1.00 92.06 79 LEU A CA 1
ATOM 610 C C . LEU A 1 79 ? -14.777 -7.176 -13.083 1.00 92.06 79 LEU A C 1
ATOM 612 O O . LEU A 1 79 ? -15.347 -8.113 -13.633 1.00 92.06 79 LEU A O 1
ATOM 616 N N . LYS A 1 80 ? -13.985 -6.340 -13.754 1.00 92.12 80 LYS A N 1
ATOM 617 C CA . LYS A 1 80 ? -13.553 -6.569 -15.141 1.00 92.12 80 LYS A CA 1
ATOM 618 C C . LYS A 1 80 ? -12.325 -7.495 -15.182 1.00 92.12 80 LYS A C 1
ATOM 620 O O . LYS A 1 80 ? -11.575 -7.507 -14.207 1.00 92.12 80 LYS A O 1
ATOM 625 N N . PRO A 1 81 ? -12.043 -8.191 -16.303 1.00 90.38 81 PRO A N 1
ATOM 626 C CA . PRO A 1 81 ? -10.912 -9.122 -16.406 1.00 90.38 81 PRO A CA 1
ATOM 627 C C . PRO A 1 81 ? -9.567 -8.529 -15.963 1.00 90.38 81 PRO A C 1
ATOM 629 O O . PRO A 1 81 ? -8.934 -9.054 -15.055 1.00 90.38 81 PRO A O 1
ATOM 632 N N . HIS A 1 82 ? -9.204 -7.343 -16.463 1.00 88.25 82 HIS A N 1
ATOM 633 C CA . HIS A 1 82 ? -7.954 -6.668 -16.075 1.00 88.25 82 HIS A CA 1
ATOM 634 C C . HIS A 1 82 ? -7.893 -6.284 -14.587 1.00 88.25 82 HIS A C 1
ATOM 636 O O . HIS A 1 82 ? -6.824 -6.022 -14.041 1.00 88.25 82 HIS A O 1
ATOM 642 N N . GLN A 1 83 ? -9.049 -6.175 -13.924 1.00 92.25 83 GLN A N 1
ATOM 643 C CA . GLN A 1 83 ? -9.124 -5.909 -12.491 1.00 92.25 83 GLN A CA 1
ATOM 644 C C . GLN A 1 83 ? -8.913 -7.182 -11.682 1.00 92.25 83 GLN A C 1
ATOM 646 O O . GLN A 1 83 ? -8.303 -7.104 -10.621 1.00 92.25 83 GLN A O 1
ATOM 651 N N . ILE A 1 84 ? -9.367 -8.331 -12.187 1.00 91.69 84 ILE A N 1
ATOM 652 C CA . ILE A 1 84 ? -9.064 -9.641 -11.603 1.00 91.69 84 ILE A CA 1
ATOM 653 C C . ILE A 1 84 ? -7.553 -9.875 -11.653 1.00 91.69 84 ILE A C 1
ATOM 655 O O . ILE A 1 84 ? -6.971 -10.199 -10.621 1.00 91.69 84 ILE A O 1
ATOM 659 N N . ASP A 1 85 ? -6.914 -9.590 -12.791 1.00 90.19 85 ASP A N 1
ATOM 660 C CA . ASP A 1 85 ? -5.456 -9.697 -12.938 1.00 90.19 85 ASP A CA 1
ATOM 661 C C . ASP A 1 85 ? -4.715 -8.820 -11.920 1.00 90.19 85 ASP A C 1
ATOM 663 O O . ASP A 1 85 ? -3.760 -9.263 -11.292 1.00 90.19 85 ASP A O 1
ATOM 667 N N . GLY A 1 86 ? -5.188 -7.589 -11.692 1.00 91.62 86 GLY A N 1
ATOM 668 C CA . GLY A 1 86 ? -4.616 -6.698 -10.676 1.00 91.62 86 GLY A CA 1
ATOM 669 C C . GLY A 1 86 ? -4.796 -7.203 -9.238 1.00 91.62 86 GLY A C 1
ATOM 670 O O . GLY A 1 86 ? -3.907 -7.032 -8.403 1.00 91.62 86 GLY A O 1
ATOM 671 N N . VAL A 1 87 ? -5.925 -7.853 -8.927 1.00 93.31 87 VAL A N 1
ATOM 672 C CA . VAL A 1 87 ? -6.138 -8.492 -7.615 1.00 93.31 87 VAL A CA 1
ATOM 673 C C . VAL A 1 87 ? -5.225 -9.705 -7.443 1.00 93.31 87 VAL A C 1
ATOM 675 O O . VAL A 1 87 ? -4.629 -9.856 -6.376 1.00 93.31 87 VAL A O 1
ATOM 678 N N . GLN A 1 88 ? -5.084 -10.534 -8.480 1.00 90.62 88 GLN A N 1
ATOM 679 C CA . GLN A 1 88 ? -4.165 -11.671 -8.479 1.00 90.62 88 GLN A CA 1
ATOM 680 C C . GLN A 1 88 ? -2.720 -11.205 -8.286 1.00 90.62 88 GLN A C 1
ATOM 682 O O . GLN A 1 88 ? -2.016 -11.722 -7.428 1.00 90.62 88 GLN A O 1
ATOM 687 N N . PHE A 1 89 ? -2.305 -10.157 -8.992 1.00 91.06 89 PHE A N 1
ATOM 688 C CA . PHE A 1 89 ? -0.974 -9.584 -8.841 1.00 91.06 89 PHE A CA 1
ATOM 689 C C . PHE A 1 89 ? -0.703 -9.073 -7.417 1.00 91.06 89 PHE A C 1
ATOM 691 O O . PHE A 1 89 ? 0.346 -9.362 -6.841 1.00 91.06 89 PHE A O 1
ATOM 698 N N . MET A 1 90 ? -1.661 -8.368 -6.798 1.00 93.31 90 MET A N 1
ATOM 699 C CA . MET A 1 90 ? -1.544 -7.963 -5.387 1.00 93.31 90 MET A CA 1
ATOM 700 C C . MET A 1 90 ? -1.396 -9.167 -4.452 1.00 93.31 90 MET A C 1
ATOM 702 O O . MET A 1 90 ? -0.607 -9.123 -3.504 1.00 93.31 90 MET A O 1
ATOM 706 N N . TRP A 1 91 ? -2.137 -10.243 -4.714 1.00 90.69 91 TRP A N 1
ATOM 707 C CA . TRP A 1 91 ? -2.022 -11.492 -3.971 1.00 90.69 91 TRP A CA 1
ATOM 708 C C . TRP A 1 91 ? -0.636 -12.125 -4.111 1.00 90.69 91 TRP A C 1
ATOM 710 O O . TRP A 1 91 ? 0.010 -12.403 -3.095 1.00 90.69 91 TRP A O 1
ATOM 720 N N . ASP A 1 92 ? -0.145 -12.266 -5.338 1.00 87.81 92 ASP A N 1
ATOM 721 C CA . ASP A 1 92 ? 1.149 -12.877 -5.631 1.00 87.81 92 ASP A CA 1
ATOM 722 C C . ASP A 1 92 ? 2.295 -12.093 -4.971 1.00 87.81 92 ASP A C 1
ATOM 724 O O . ASP A 1 92 ? 3.185 -12.684 -4.361 1.00 87.81 92 ASP A O 1
ATOM 728 N N . CYS A 1 93 ? 2.250 -10.756 -4.990 1.00 88.00 93 CYS A N 1
ATOM 729 C CA . CYS A 1 93 ? 3.283 -9.929 -4.362 1.00 88.00 93 CYS A CA 1
ATOM 730 C C . CYS A 1 93 ? 3.207 -9.908 -2.823 1.00 88.00 93 CYS A C 1
ATOM 732 O O . CYS A 1 93 ? 4.244 -9.923 -2.147 1.00 88.00 93 CYS A O 1
ATOM 734 N N . CYS A 1 94 ? 2.004 -9.818 -2.244 1.00 86.62 94 CYS A N 1
ATOM 735 C CA . CYS A 1 94 ? 1.844 -9.611 -0.801 1.00 86.62 94 CYS A CA 1
ATOM 736 C C . CYS A 1 94 ? 1.771 -10.895 0.021 1.00 86.62 94 CYS A C 1
ATOM 738 O O . CYS A 1 94 ? 2.185 -10.915 1.191 1.00 86.62 94 CYS A O 1
ATOM 740 N N . CYS A 1 95 ? 1.224 -11.955 -0.558 1.00 78.88 95 CYS A N 1
ATOM 741 C CA . CYS A 1 95 ? 0.997 -13.216 0.126 1.00 78.88 95 CYS A CA 1
ATOM 742 C C . CYS A 1 95 ? 1.913 -14.327 -0.395 1.00 78.88 95 CYS A C 1
ATOM 744 O O . CYS A 1 95 ? 2.263 -15.182 0.419 1.00 78.88 95 CYS A O 1
ATOM 746 N N . GLU A 1 96 ? 2.351 -14.267 -1.662 1.00 70.06 96 GLU A N 1
ATOM 747 C CA . GLU A 1 96 ? 3.136 -15.278 -2.404 1.00 70.06 96 GLU A CA 1
ATOM 748 C C . GLU A 1 96 ? 2.421 -16.640 -2.489 1.00 70.06 96 GLU A C 1
ATOM 750 O O . GLU A 1 96 ? 2.121 -17.133 -3.568 1.00 70.06 96 GLU A O 1
ATOM 755 N N . SER A 1 97 ? 2.125 -17.256 -1.345 1.00 61.12 97 SER A N 1
ATOM 756 C CA . SER A 1 97 ? 1.210 -18.390 -1.179 1.00 61.12 97 SER A CA 1
ATOM 757 C C . SER A 1 97 ? 0.846 -18.565 0.299 1.00 61.12 97 SER A C 1
ATOM 759 O O . SER A 1 97 ? 1.581 -18.131 1.197 1.00 61.12 97 SER A O 1
ATOM 761 N N . VAL A 1 98 ? -0.229 -19.307 0.591 1.00 58.59 98 VAL A N 1
ATOM 762 C CA . VAL A 1 98 ? -0.602 -19.665 1.977 1.00 58.59 98 VAL A CA 1
ATOM 763 C C . VAL A 1 98 ? 0.538 -20.385 2.725 1.00 58.59 98 VAL A C 1
ATOM 765 O O . VAL A 1 98 ? 0.692 -20.227 3.939 1.00 58.59 98 VAL A O 1
ATOM 768 N N . ILE A 1 99 ? 1.379 -21.140 2.009 1.00 55.69 99 ILE A N 1
ATOM 769 C CA . ILE A 1 99 ? 2.487 -21.925 2.577 1.00 55.69 99 ILE A CA 1
ATOM 770 C C . ILE A 1 99 ? 3.743 -21.063 2.787 1.00 55.69 99 ILE A C 1
ATOM 772 O O . ILE A 1 99 ? 4.392 -21.165 3.833 1.00 55.69 99 ILE A O 1
ATOM 776 N N . GLN A 1 100 ? 4.096 -20.204 1.825 1.00 57.38 100 GLN A N 1
ATOM 777 C CA . GLN A 1 100 ? 5.296 -19.358 1.903 1.00 57.38 100 GLN A CA 1
ATOM 778 C C . GLN A 1 100 ? 5.116 -18.155 2.839 1.00 57.38 100 GLN A C 1
ATOM 780 O O . GLN A 1 100 ? 6.099 -17.718 3.441 1.00 57.38 100 GLN A O 1
ATOM 785 N N . ARG A 1 101 ? 3.873 -17.726 3.115 1.00 55.50 101 ARG A N 1
ATOM 786 C CA . ARG A 1 101 ? 3.562 -16.715 4.145 1.00 55.50 101 ARG A CA 1
ATOM 787 C C . ARG A 1 101 ? 4.195 -17.027 5.504 1.00 55.50 101 ARG A C 1
ATOM 789 O O . ARG A 1 101 ? 4.634 -16.121 6.201 1.00 55.50 101 ARG A O 1
ATOM 796 N N . LYS A 1 102 ? 4.241 -18.300 5.915 1.00 57.50 102 LYS A N 1
ATOM 797 C CA . LYS A 1 102 ? 4.827 -18.679 7.216 1.00 57.50 102 LYS A CA 1
ATOM 798 C C . LYS A 1 102 ? 6.353 -18.527 7.254 1.00 57.50 102 LYS A C 1
ATOM 800 O O . LYS A 1 102 ? 6.926 -18.541 8.338 1.00 57.50 102 LYS A O 1
ATOM 805 N N . LYS A 1 103 ? 7.004 -18.419 6.091 1.00 57.00 103 LYS A N 1
ATOM 806 C CA . LYS A 1 103 ? 8.466 -18.389 5.933 1.00 57.00 103 LYS A CA 1
ATOM 807 C C . LYS A 1 103 ? 9.003 -17.002 5.570 1.00 57.00 103 LYS A C 1
ATOM 809 O O . LYS A 1 103 ? 10.152 -16.712 5.885 1.00 57.00 103 LYS A O 1
ATOM 814 N N . SER A 1 104 ? 8.190 -16.163 4.930 1.00 66.12 104 SER A N 1
ATOM 815 C CA . SER A 1 104 ? 8.562 -14.822 4.469 1.00 66.12 104 SER A CA 1
ATOM 816 C C . SER A 1 104 ? 7.695 -13.749 5.143 1.00 66.12 104 SER A C 1
ATOM 818 O O . SER A 1 104 ? 6.487 -13.943 5.304 1.00 66.12 104 SER A O 1
ATOM 820 N N . PRO A 1 105 ? 8.254 -12.578 5.503 1.00 67.06 105 PRO A N 1
ATOM 821 C CA . PRO A 1 105 ? 7.466 -11.449 6.001 1.00 67.06 105 PRO A CA 1
ATOM 822 C C . PRO A 1 105 ? 6.469 -10.890 4.961 1.00 67.06 105 PRO A C 1
ATOM 824 O O . PRO A 1 105 ? 5.622 -10.072 5.326 1.00 67.06 105 PRO A O 1
ATOM 827 N N . GLY A 1 106 ? 6.520 -11.362 3.708 1.00 76.25 106 GLY A N 1
ATOM 828 C CA . GLY A 1 106 ? 5.759 -10.851 2.567 1.00 76.25 106 GLY A CA 1
ATOM 829 C C . GLY A 1 106 ? 6.436 -9.636 1.932 1.00 76.25 106 GLY A C 1
ATOM 830 O O . GLY A 1 106 ? 7.387 -9.081 2.489 1.00 76.25 106 GLY A O 1
ATOM 831 N N . SER A 1 107 ? 5.939 -9.215 0.771 1.00 85.94 107 SER A N 1
ATOM 832 C CA . SER A 1 107 ? 6.426 -8.024 0.071 1.00 85.94 107 SER A CA 1
ATOM 833 C C . SER A 1 107 ? 5.280 -7.123 -0.389 1.00 85.94 107 SER A C 1
ATOM 835 O O . SER A 1 107 ? 4.113 -7.366 -0.081 1.00 85.94 107 SER A O 1
ATOM 837 N N . GLY A 1 108 ? 5.611 -6.023 -1.049 1.00 90.94 108 GLY A N 1
ATOM 838 C CA . GLY A 1 108 ? 4.647 -5.072 -1.570 1.00 90.94 108 GLY A CA 1
ATOM 839 C C . GLY A 1 108 ? 4.639 -4.994 -3.092 1.00 90.94 108 GLY A C 1
ATOM 840 O O . GLY A 1 108 ? 5.485 -5.581 -3.766 1.00 90.94 108 GLY A O 1
ATOM 841 N N . CYS A 1 109 ? 3.709 -4.212 -3.626 1.00 93.38 109 CYS A N 1
ATOM 842 C CA . CYS A 1 109 ? 3.601 -3.958 -5.057 1.00 93.38 109 CYS A CA 1
ATOM 843 C C . CYS A 1 109 ? 3.185 -2.516 -5.358 1.00 93.38 109 CYS A C 1
ATOM 845 O O . CYS A 1 109 ? 2.717 -1.777 -4.488 1.00 93.38 109 CYS A O 1
ATOM 847 N N . ILE A 1 110 ? 3.352 -2.118 -6.614 1.00 93.00 110 ILE A N 1
ATOM 848 C CA . ILE A 1 110 ? 2.948 -0.823 -7.151 1.00 93.00 110 ILE A CA 1
ATOM 849 C C . ILE A 1 110 ? 1.956 -1.084 -8.283 1.00 93.00 110 ILE A C 1
ATOM 851 O O . ILE A 1 110 ? 2.307 -1.723 -9.268 1.00 93.00 110 ILE A O 1
ATOM 855 N N . LEU A 1 111 ? 0.737 -0.566 -8.150 1.00 91.94 111 LEU A N 1
ATOM 856 C CA . LEU A 1 111 ? -0.257 -0.529 -9.219 1.00 91.94 111 LEU A CA 1
ATOM 857 C C . LEU A 1 111 ? -0.204 0.842 -9.896 1.00 91.94 111 LEU A C 1
ATOM 859 O O . LEU A 1 111 ? -0.712 1.835 -9.360 1.00 91.94 111 LEU A O 1
ATOM 863 N N . ALA A 1 112 ? 0.417 0.889 -11.070 1.00 86.25 112 ALA A N 1
ATOM 864 C CA . ALA A 1 112 ? 0.681 2.088 -11.859 1.00 86.25 112 ALA A CA 1
ATOM 865 C C . ALA A 1 112 ? -0.294 2.288 -13.034 1.00 86.25 112 ALA A C 1
ATOM 867 O O . ALA A 1 112 ? -0.076 3.145 -13.893 1.00 86.25 112 ALA A O 1
ATOM 868 N N . HIS A 1 113 ? -1.399 1.540 -13.055 1.00 81.25 113 HIS A N 1
ATOM 869 C CA . HIS A 1 113 ? -2.479 1.697 -14.026 1.00 81.25 113 HIS A CA 1
ATOM 870 C C . HIS A 1 113 ? -3.011 3.141 -14.111 1.00 81.25 113 HIS A C 1
ATOM 872 O O . HIS A 1 1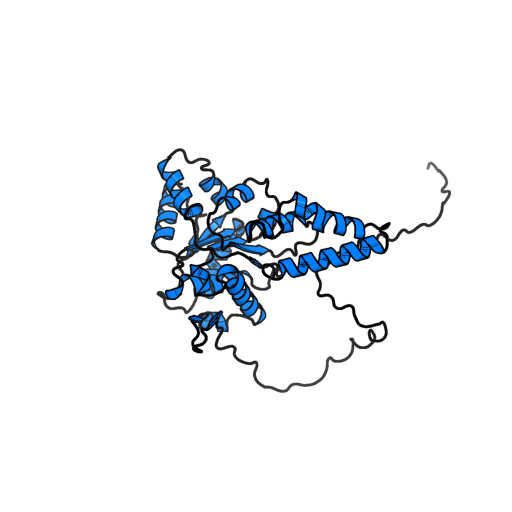13 ? -3.185 3.823 -13.095 1.00 81.25 113 HIS A O 1
ATOM 878 N N . CYS A 1 114 ? -3.382 3.576 -15.320 1.00 77.00 114 CYS A N 1
ATOM 879 C CA . CYS A 1 114 ? -3.997 4.880 -15.572 1.00 77.00 114 CYS A CA 1
ATOM 880 C C . CYS A 1 114 ? -5.209 5.168 -14.660 1.00 77.00 114 CYS A C 1
ATOM 882 O O . CYS A 1 114 ? -5.919 4.271 -14.182 1.00 77.00 114 CYS A O 1
ATOM 884 N N . MET A 1 115 ? -5.454 6.455 -14.401 1.00 78.19 115 MET A N 1
ATOM 885 C CA . MET A 1 115 ? -6.642 6.909 -13.671 1.00 78.19 115 MET A CA 1
ATOM 886 C C . MET A 1 115 ? -7.921 6.425 -14.374 1.00 78.19 115 MET A C 1
ATOM 888 O O . MET A 1 115 ? -7.982 6.371 -15.597 1.00 78.19 115 MET A O 1
ATOM 892 N N . GLY A 1 116 ? -8.937 6.038 -13.598 1.00 77.94 116 GLY A N 1
ATOM 893 C CA . GLY A 1 116 ? -10.214 5.545 -14.137 1.00 77.94 116 GLY A CA 1
ATOM 894 C C . GLY A 1 116 ? -10.302 4.032 -14.383 1.00 77.94 116 GLY A C 1
ATOM 895 O O . GLY A 1 116 ? -11.401 3.524 -14.574 1.00 77.94 116 GLY A O 1
ATOM 896 N N . LEU A 1 117 ? -9.204 3.270 -14.277 1.00 82.50 117 LEU A N 1
ATOM 897 C CA . LEU A 1 117 ? -9.223 1.800 -14.444 1.00 82.50 117 LEU A CA 1
ATOM 898 C C . LEU A 1 117 ? -9.767 1.015 -13.230 1.00 82.50 117 LEU A C 1
ATOM 900 O O . LEU A 1 117 ? -9.855 -0.216 -13.267 1.00 82.50 117 LEU A O 1
ATOM 904 N N . GLY A 1 118 ? -10.164 1.714 -12.163 1.00 87.25 118 GLY A N 1
ATOM 905 C CA . GLY A 1 118 ? -10.788 1.118 -10.977 1.00 87.25 118 GLY A CA 1
ATOM 906 C C . GLY A 1 118 ? -9.811 0.441 -10.011 1.00 87.25 118 GLY A C 1
ATOM 907 O O . GLY A 1 118 ? -10.159 -0.574 -9.415 1.00 87.25 118 GLY A O 1
ATOM 908 N N . LYS A 1 119 ? -8.608 1.005 -9.823 1.00 92.19 119 LYS A N 1
ATOM 909 C CA . LYS A 1 119 ? -7.615 0.521 -8.838 1.00 92.19 119 LYS A CA 1
ATOM 910 C C . LYS A 1 119 ? -8.205 0.368 -7.430 1.00 92.19 119 LYS A C 1
ATOM 912 O O . LYS A 1 119 ? -7.924 -0.608 -6.747 1.00 92.19 119 LYS A O 1
ATOM 917 N N . THR A 1 120 ? -9.064 1.300 -7.015 1.00 94.50 120 THR A N 1
ATOM 918 C CA . THR A 1 120 ? -9.723 1.258 -5.703 1.00 94.50 120 THR A CA 1
ATOM 919 C C . THR A 1 120 ? -10.557 -0.008 -5.521 1.00 94.50 120 THR A C 1
ATOM 921 O O . THR A 1 120 ? -10.418 -0.667 -4.499 1.00 94.50 120 THR A O 1
ATOM 924 N N . LEU A 1 121 ? -11.351 -0.410 -6.522 1.00 95.56 121 LEU A N 1
ATOM 925 C CA . LEU A 1 121 ? -12.126 -1.655 -6.467 1.00 95.56 121 LEU A CA 1
ATOM 926 C C . LEU A 1 121 ? -11.216 -2.890 -6.369 1.00 95.56 121 LEU A C 1
ATOM 928 O O . LEU A 1 121 ? -11.523 -3.812 -5.612 1.00 95.56 121 LEU A O 1
ATOM 932 N N . GLN A 1 122 ? -10.085 -2.900 -7.080 1.00 95.75 122 GLN A N 1
ATOM 933 C CA . GLN A 1 122 ? -9.104 -3.984 -6.962 1.00 95.75 122 GLN A CA 1
ATOM 934 C C . GLN A 1 122 ? -8.610 -4.094 -5.511 1.00 95.75 122 GLN A C 1
ATOM 936 O O . GLN A 1 122 ? -8.652 -5.170 -4.922 1.00 95.75 122 GLN A O 1
ATOM 941 N N . VAL A 1 123 ? -8.219 -2.973 -4.894 1.00 96.88 123 VAL A N 1
ATOM 942 C CA . VAL A 1 123 ? -7.751 -2.954 -3.497 1.00 96.88 123 VAL A CA 1
ATOM 943 C C . VAL A 1 123 ? -8.849 -3.357 -2.519 1.00 96.88 123 VAL A C 1
ATOM 945 O O . VAL A 1 123 ? -8.595 -4.153 -1.621 1.00 96.88 123 VAL A O 1
ATOM 948 N N . VAL A 1 124 ? -10.068 -2.835 -2.682 1.00 97.00 124 VAL A N 1
ATOM 949 C CA . VAL A 1 124 ? -11.216 -3.198 -1.836 1.00 97.00 124 VAL A CA 1
ATOM 950 C C . VAL A 1 124 ? -11.455 -4.704 -1.897 1.00 97.00 124 VAL A C 1
ATOM 952 O O . VAL A 1 124 ? -11.628 -5.335 -0.858 1.00 97.00 124 VAL A O 1
ATOM 955 N N . THR A 1 125 ? -11.407 -5.287 -3.096 1.00 96.25 125 THR A N 1
ATOM 956 C CA . THR A 1 125 ? -11.618 -6.724 -3.289 1.00 96.25 125 THR A CA 1
ATOM 957 C C . THR A 1 125 ? -10.492 -7.558 -2.690 1.00 96.25 125 THR A C 1
ATOM 959 O O . THR A 1 125 ? -10.751 -8.560 -2.020 1.00 96.25 125 THR A O 1
ATOM 962 N N . PHE A 1 126 ? -9.246 -7.127 -2.884 1.00 96.38 126 PHE A N 1
ATOM 963 C CA . PHE A 1 126 ? -8.081 -7.761 -2.284 1.00 96.38 126 PHE A CA 1
ATOM 964 C C . PHE A 1 126 ? -8.171 -7.753 -0.753 1.00 96.38 126 PHE A C 1
ATOM 966 O O . PHE A 1 126 ? -8.139 -8.814 -0.135 1.00 96.38 126 PHE A O 1
ATOM 973 N N . LEU A 1 127 ? -8.375 -6.580 -0.139 1.00 96.88 127 LEU A N 1
ATOM 974 C CA . LEU A 1 127 ? -8.486 -6.438 1.315 1.00 96.88 127 LEU A CA 1
ATOM 975 C C . LEU A 1 127 ? -9.676 -7.215 1.886 1.00 96.88 127 LEU A C 1
ATOM 977 O O . LEU A 1 127 ? -9.540 -7.840 2.934 1.00 96.88 127 LEU A O 1
ATOM 981 N N . HIS A 1 128 ? -10.820 -7.219 1.195 1.00 95.56 128 HIS A N 1
ATOM 982 C CA . HIS A 1 128 ? -11.988 -8.026 1.574 1.00 95.56 128 HIS A CA 1
ATOM 983 C C . HIS A 1 128 ? -11.633 -9.505 1.646 1.00 95.56 128 HIS A C 1
ATOM 985 O O . HIS A 1 128 ? -11.869 -10.149 2.666 1.00 95.56 128 HIS A O 1
ATOM 991 N N . THR A 1 129 ? -10.971 -10.004 0.606 1.00 93.25 129 THR A N 1
ATOM 992 C CA . THR A 1 129 ? -10.598 -11.412 0.506 1.00 93.25 129 THR A CA 1
ATOM 993 C C . THR A 1 129 ? -9.573 -11.806 1.570 1.00 93.25 129 THR A C 1
ATOM 995 O O . THR A 1 129 ? -9.728 -12.842 2.212 1.00 93.25 129 THR A O 1
ATOM 998 N N . VAL A 1 130 ? -8.530 -10.996 1.794 1.00 93.19 130 VAL A N 1
ATOM 999 C CA . VAL A 1 130 ? -7.437 -11.386 2.702 1.00 93.19 130 VAL A CA 1
ATOM 1000 C C . VAL A 1 130 ? -7.761 -11.206 4.184 1.00 93.19 130 VAL A C 1
ATOM 1002 O O . VAL A 1 130 ? -7.255 -11.979 4.994 1.00 93.19 130 VAL A O 1
ATOM 1005 N N . LEU A 1 131 ? -8.586 -10.217 4.546 1.00 93.75 131 LEU A N 1
ATOM 1006 C CA . LEU A 1 131 ? -8.931 -9.931 5.945 1.00 93.75 131 LEU A CA 1
ATOM 1007 C C . LEU A 1 131 ? -10.108 -10.768 6.464 1.00 93.75 131 LEU A C 1
ATOM 1009 O O . LEU A 1 131 ? -10.234 -10.938 7.671 1.00 93.75 131 LEU A O 1
ATOM 1013 N N . LEU A 1 132 ? -10.973 -11.278 5.580 1.00 91.75 132 LEU A N 1
ATOM 1014 C CA . LEU A 1 132 ? -12.075 -12.178 5.959 1.00 91.75 132 LEU A CA 1
ATOM 1015 C C . LEU A 1 132 ? -11.728 -13.661 5.789 1.00 91.75 132 LEU A C 1
ATOM 1017 O O . LEU A 1 132 ? -12.541 -14.527 6.098 1.00 91.75 132 LEU A O 1
ATOM 1021 N N . CYS A 1 133 ? -10.539 -13.980 5.276 1.00 88.25 133 CYS A N 1
ATOM 1022 C CA . CYS A 1 133 ? -10.100 -15.361 5.150 1.00 88.25 133 CYS A CA 1
ATOM 1023 C C . CYS A 1 133 ? -9.426 -15.832 6.444 1.00 88.25 133 CYS A C 1
ATOM 1025 O O . CYS A 1 133 ? -8.252 -15.541 6.691 1.00 88.25 133 CYS A O 1
ATOM 1027 N N . ASP A 1 134 ? -10.140 -16.648 7.224 1.00 83.12 134 ASP A N 1
ATOM 1028 C CA . ASP A 1 134 ? -9.666 -17.201 8.504 1.00 83.12 134 ASP A CA 1
ATOM 1029 C C . ASP A 1 134 ? -8.335 -17.959 8.389 1.00 83.12 134 ASP A C 1
ATOM 1031 O O . ASP A 1 134 ? -7.535 -17.998 9.320 1.00 83.12 134 ASP A O 1
ATOM 1035 N N . LYS A 1 135 ? -8.040 -18.535 7.218 1.00 82.19 135 LYS A N 1
ATOM 1036 C CA . LYS A 1 135 ? -6.792 -19.279 6.975 1.00 82.19 135 LYS A CA 1
ATOM 1037 C C . LYS A 1 135 ? -5.555 -18.375 6.964 1.00 82.19 135 LYS A C 1
ATOM 1039 O O . LYS A 1 135 ? -4.433 -18.869 7.108 1.00 82.19 135 LYS A O 1
ATOM 1044 N N . LEU A 1 136 ? -5.736 -17.071 6.752 1.00 82.12 136 LEU A N 1
ATOM 1045 C CA . LEU A 1 136 ? -4.644 -16.123 6.562 1.00 82.12 136 LEU A CA 1
ATOM 1046 C C . LEU A 1 136 ? -4.267 -15.361 7.822 1.00 82.12 136 LEU A C 1
ATOM 1048 O O . LEU A 1 136 ? -3.183 -14.799 7.824 1.00 82.12 136 LEU A O 1
ATOM 1052 N N . ASN A 1 137 ? -5.066 -15.363 8.893 1.00 85.81 137 ASN A N 1
ATOM 1053 C CA . ASN A 1 137 ? -4.762 -14.646 10.142 1.00 85.81 137 ASN A CA 1
ATOM 1054 C C . ASN A 1 137 ? -4.256 -13.205 9.910 1.00 85.81 137 ASN A C 1
ATOM 1056 O O . ASN A 1 137 ? -3.259 -12.804 10.517 1.00 85.81 137 ASN A O 1
ATOM 1060 N N . PHE A 1 138 ? -4.864 -12.472 8.977 1.00 91.81 138 PHE A N 1
ATOM 1061 C CA . PHE A 1 138 ? -4.663 -11.034 8.822 1.00 91.81 138 PHE A CA 1
ATOM 1062 C C . PHE A 1 138 ? -5.924 -10.340 9.295 1.00 91.81 138 PHE A C 1
ATOM 1064 O O . PHE A 1 138 ? -7.021 -10.744 8.922 1.00 91.81 138 PHE A O 1
ATOM 1071 N N . THR A 1 139 ? -5.776 -9.306 10.108 1.00 94.38 139 THR A N 1
ATOM 1072 C CA . THR A 1 139 ? -6.924 -8.643 10.726 1.00 94.38 139 THR A CA 1
ATOM 1073 C C . THR A 1 139 ? -6.985 -7.171 10.380 1.00 94.38 139 THR A C 1
ATOM 1075 O O . THR A 1 139 ? -8.074 -6.609 10.390 1.00 94.38 139 THR A O 1
ATOM 1078 N N . THR A 1 140 ? -5.868 -6.529 10.029 1.00 97.25 140 THR A N 1
ATOM 1079 C CA . THR A 1 140 ? -5.807 -5.066 9.918 1.00 97.25 140 THR A CA 1
ATOM 1080 C C . THR A 1 140 ? -5.205 -4.576 8.604 1.00 97.25 140 THR A C 1
ATOM 1082 O O . THR A 1 140 ? -4.156 -5.036 8.157 1.00 97.25 140 THR A O 1
ATOM 1085 N N . ALA A 1 141 ? -5.829 -3.564 8.000 1.00 98.19 141 ALA A N 1
ATOM 1086 C CA . ALA A 1 141 ? -5.254 -2.829 6.875 1.00 98.19 141 ALA A CA 1
ATOM 1087 C C . ALA A 1 141 ? -5.349 -1.316 7.081 1.00 98.19 141 ALA A C 1
ATOM 1089 O O . ALA A 1 141 ? -6.380 -0.798 7.508 1.00 98.19 141 ALA A O 1
ATOM 1090 N N . LEU A 1 142 ? -4.275 -0.604 6.756 1.00 98.50 142 LEU A N 1
ATOM 1091 C CA . LEU A 1 142 ? -4.189 0.849 6.830 1.00 98.50 142 LEU A CA 1
ATOM 1092 C C . LEU A 1 142 ? -4.157 1.435 5.420 1.00 98.50 142 LEU A C 1
ATOM 1094 O O . LEU A 1 142 ? -3.207 1.206 4.678 1.00 98.50 142 LEU A O 1
ATOM 1098 N N . VAL A 1 143 ? -5.160 2.230 5.064 1.00 98.44 143 VAL A N 1
ATOM 1099 C C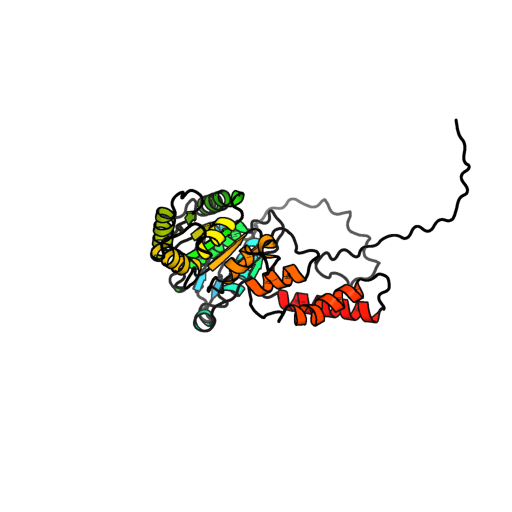A . VAL A 1 143 ? -5.181 3.023 3.834 1.00 98.44 143 VAL A CA 1
ATOM 1100 C C . VAL A 1 143 ? -4.728 4.440 4.163 1.00 98.44 143 VAL A C 1
ATOM 1102 O O . VAL A 1 143 ? -5.410 5.178 4.875 1.00 98.44 143 VAL A O 1
ATOM 1105 N N . VAL A 1 144 ? -3.575 4.827 3.632 1.00 97.94 144 VAL A N 1
ATOM 1106 C CA . VAL A 1 144 ? -3.038 6.183 3.704 1.00 97.94 144 VAL A CA 1
ATOM 1107 C C . VAL A 1 144 ? -3.297 6.877 2.375 1.00 97.94 144 VAL A C 1
ATOM 1109 O O . VAL A 1 144 ? -2.877 6.395 1.327 1.00 97.94 144 VAL A O 1
ATOM 1112 N N . CYS A 1 145 ? -4.007 7.999 2.409 1.00 96.69 145 CYS A N 1
ATOM 1113 C CA . CYS A 1 145 ? -4.442 8.698 1.202 1.00 96.69 145 CYS A CA 1
ATOM 1114 C C . CYS A 1 145 ? -4.373 10.226 1.365 1.00 96.69 145 CYS A C 1
ATOM 1116 O O . CYS A 1 145 ? -4.210 10.742 2.481 1.00 96.69 145 CYS A O 1
ATOM 1118 N N . PRO A 1 146 ? -4.479 10.999 0.273 1.00 95.44 146 PRO A N 1
ATOM 1119 C CA . PRO A 1 146 ? -4.764 12.427 0.354 1.00 95.44 146 PRO A CA 1
ATOM 1120 C C . PRO A 1 146 ? -6.068 12.698 1.122 1.00 95.44 146 PRO A C 1
ATOM 1122 O O . PRO A 1 146 ? -7.067 12.006 0.929 1.00 95.44 146 PRO A O 1
ATOM 1125 N N . LEU A 1 147 ? -6.092 13.730 1.976 1.00 92.69 147 LEU A N 1
ATOM 1126 C CA . LEU A 1 147 ? -7.231 14.003 2.872 1.00 92.69 147 LEU A CA 1
ATOM 1127 C C . LEU A 1 147 ? -8.565 14.168 2.122 1.00 92.69 147 LEU A C 1
ATOM 1129 O O . LEU A 1 147 ? -9.598 13.692 2.582 1.00 92.69 147 LEU A O 1
ATOM 1133 N N . ASN A 1 148 ? -8.531 14.805 0.954 1.00 92.31 148 ASN A N 1
ATOM 1134 C CA . ASN A 1 148 ? -9.690 15.015 0.084 1.00 92.31 148 ASN A CA 1
ATOM 1135 C C . ASN A 1 148 ? -10.277 13.713 -0.492 1.00 92.31 148 ASN A C 1
ATOM 1137 O O . ASN A 1 148 ? -11.433 13.703 -0.899 1.00 92.31 148 ASN A O 1
ATOM 1141 N N . THR A 1 149 ? -9.515 12.618 -0.504 1.00 93.75 149 THR A N 1
ATOM 1142 C CA . THR A 1 149 ? -9.961 11.308 -1.008 1.00 93.75 149 THR A CA 1
ATOM 1143 C C . THR A 1 149 ? -10.392 10.348 0.100 1.00 93.75 149 THR A C 1
ATOM 1145 O O . THR A 1 149 ? -10.989 9.314 -0.189 1.00 93.75 149 THR A O 1
ATOM 1148 N N . ALA A 1 150 ? -10.167 10.685 1.375 1.00 94.44 150 ALA A N 1
ATOM 1149 C CA . ALA A 1 150 ? -10.459 9.787 2.493 1.00 94.44 150 ALA A CA 1
ATOM 1150 C C . ALA A 1 150 ? -11.941 9.374 2.552 1.00 94.44 150 ALA A C 1
ATOM 1152 O O . ALA A 1 150 ? -12.252 8.194 2.693 1.00 94.44 150 ALA A O 1
ATOM 1153 N N . LEU A 1 151 ? -12.868 10.322 2.369 1.00 94.19 151 LEU A N 1
ATOM 1154 C CA . LEU A 1 151 ? -14.304 10.011 2.324 1.00 94.19 151 LEU A CA 1
ATOM 1155 C C . LEU A 1 151 ? -14.689 9.208 1.076 1.00 94.19 151 LEU A C 1
ATOM 1157 O O . LEU A 1 151 ? -15.588 8.371 1.146 1.00 94.19 151 LEU A O 1
ATOM 1161 N N . ASN A 1 152 ? -13.990 9.413 -0.045 1.00 95.06 152 ASN A N 1
ATOM 1162 C CA . ASN A 1 152 ? -14.197 8.615 -1.250 1.00 95.06 152 ASN A CA 1
ATOM 1163 C C . ASN A 1 152 ? -13.851 7.142 -0.999 1.00 95.06 152 ASN A C 1
ATOM 1165 O O . ASN A 1 152 ? -14.647 6.271 -1.329 1.00 95.06 152 ASN A O 1
ATOM 1169 N N . TRP A 1 153 ? -12.730 6.865 -0.326 1.00 97.00 153 TRP A N 1
ATOM 1170 C CA . TRP A 1 153 ? -12.373 5.508 0.096 1.00 97.00 153 TRP A CA 1
ATOM 1171 C C . TRP A 1 153 ? -13.477 4.852 0.931 1.00 97.00 153 TRP A C 1
ATOM 1173 O O . TRP A 1 153 ? -13.876 3.725 0.644 1.00 97.00 153 TRP A O 1
ATOM 1183 N N . ILE A 1 154 ? -14.030 5.568 1.915 1.00 96.12 154 ILE A N 1
ATOM 1184 C CA . ILE A 1 154 ? -15.145 5.063 2.731 1.00 96.12 154 ILE A CA 1
ATOM 1185 C C . ILE A 1 154 ? -16.376 4.741 1.877 1.00 96.12 154 ILE A C 1
ATOM 1187 O O . ILE A 1 154 ? -17.005 3.699 2.070 1.00 96.12 154 ILE A O 1
ATOM 1191 N N . ASN A 1 155 ? -16.720 5.610 0.929 1.00 96.38 155 ASN A N 1
ATOM 1192 C CA . ASN A 1 155 ? -17.869 5.407 0.051 1.00 96.38 155 ASN A CA 1
ATOM 1193 C C . ASN A 1 155 ? -17.669 4.224 -0.900 1.00 96.38 155 ASN A C 1
ATOM 1195 O O . ASN A 1 155 ? -18.597 3.445 -1.093 1.00 96.38 155 ASN A O 1
ATOM 1199 N N . GLU A 1 156 ? -16.464 4.040 -1.435 1.00 96.94 156 GLU A N 1
ATOM 1200 C CA . GLU A 1 156 ? -16.122 2.900 -2.287 1.00 96.94 156 GLU A CA 1
ATOM 1201 C C . GLU A 1 156 ? -16.242 1.580 -1.510 1.00 96.94 156 GLU A C 1
ATOM 1203 O O . GLU A 1 156 ? -16.910 0.655 -1.973 1.00 96.94 156 GLU A O 1
ATOM 1208 N N . PHE A 1 157 ? -15.715 1.501 -0.282 1.00 96.38 157 PHE A N 1
ATOM 1209 C CA . PHE A 1 157 ? -15.921 0.320 0.564 1.00 96.38 157 PHE A CA 1
ATOM 1210 C C . PHE A 1 157 ? -17.403 0.046 0.839 1.00 96.38 157 PHE A C 1
ATOM 1212 O O . PHE A 1 157 ? -17.813 -1.112 0.826 1.00 96.38 157 PHE A O 1
ATOM 1219 N N . LYS A 1 158 ? -18.221 1.073 1.086 1.00 95.44 158 LYS A N 1
ATOM 1220 C CA . LYS A 1 158 ? -19.667 0.893 1.303 1.00 95.44 158 LYS A CA 1
ATOM 1221 C C . LYS A 1 158 ? -20.367 0.381 0.045 1.00 95.44 158 LYS A C 1
ATOM 1223 O O . LYS A 1 158 ? -21.081 -0.613 0.111 1.00 95.44 158 LYS A O 1
ATOM 1228 N N . LYS A 1 159 ? -20.113 1.026 -1.095 1.00 95.56 159 LYS A N 1
ATOM 1229 C CA . LYS A 1 159 ? -20.695 0.703 -2.403 1.00 95.56 159 LYS A CA 1
ATOM 1230 C C . LYS A 1 159 ? -20.414 -0.740 -2.817 1.00 95.56 159 LYS A C 1
ATOM 1232 O O . LYS A 1 159 ? -21.315 -1.466 -3.228 1.00 95.56 159 LYS A O 1
ATOM 1237 N N . TRP A 1 160 ? -19.162 -1.185 -2.723 1.00 94.75 160 TRP A N 1
ATOM 1238 C CA . TRP A 1 160 ? -18.800 -2.511 -3.232 1.00 94.75 160 TRP A CA 1
ATOM 1239 C C . TRP A 1 160 ? -19.282 -3.653 -2.337 1.00 94.75 160 TRP A C 1
ATOM 1241 O O . TRP A 1 160 ? -19.535 -4.748 -2.842 1.00 94.75 160 TRP A O 1
ATOM 1251 N N . GLN A 1 161 ? -19.509 -3.368 -1.054 1.00 93.25 161 GLN A N 1
ATOM 1252 C CA . GLN A 1 161 ? -20.041 -4.304 -0.064 1.00 93.25 161 GLN A CA 1
ATOM 1253 C C . GLN A 1 161 ? -21.575 -4.291 0.047 1.00 93.25 161 GLN A C 1
ATOM 1255 O O . GLN A 1 161 ? -22.146 -5.017 0.864 1.00 93.25 161 GLN A O 1
ATOM 1260 N N . GLU A 1 162 ? -22.259 -3.480 -0.762 1.00 91.19 162 GLU A N 1
ATOM 1261 C CA . GLU A 1 162 ? -23.717 -3.474 -0.839 1.00 91.19 162 GLU A CA 1
ATOM 1262 C C . GLU A 1 162 ? -24.241 -4.837 -1.320 1.00 91.19 162 GLU A C 1
ATOM 1264 O O . GLU A 1 162 ? -23.717 -5.423 -2.277 1.00 91.19 162 GLU A O 1
ATOM 1269 N N . GLY A 1 163 ? -25.257 -5.352 -0.619 1.00 87.31 163 GLY A N 1
ATOM 1270 C CA . GLY A 1 163 ? -25.829 -6.682 -0.849 1.00 87.31 163 GLY A CA 1
ATOM 1271 C C . GLY A 1 163 ? -25.061 -7.842 -0.201 1.00 87.31 163 GLY A C 1
ATOM 1272 O O . GLY A 1 163 ? -25.437 -8.993 -0.404 1.00 87.31 163 GLY A O 1
ATOM 1273 N N . LEU A 1 164 ? -23.992 -7.578 0.561 1.00 90.44 164 LEU A N 1
ATOM 1274 C CA . LEU A 1 164 ? -23.366 -8.591 1.418 1.00 90.44 164 LEU A CA 1
ATOM 1275 C C . LEU A 1 164 ? -24.117 -8.725 2.752 1.00 90.44 164 LEU A C 1
ATOM 1277 O O . LEU A 1 164 ? -24.684 -7.752 3.256 1.00 90.44 164 LEU A O 1
ATOM 1281 N N . GLU A 1 165 ? -24.079 -9.921 3.335 1.00 90.00 165 GLU A N 1
ATOM 1282 C CA . GLU A 1 165 ? -24.489 -10.166 4.724 1.00 90.00 165 GLU A CA 1
ATOM 1283 C C . GLU A 1 165 ? -23.527 -9.450 5.687 1.00 90.00 165 GLU A C 1
ATOM 1285 O O . GLU A 1 165 ? -22.369 -9.197 5.345 1.00 90.00 165 GLU A O 1
ATOM 1290 N N . ASP A 1 166 ? -24.000 -9.068 6.875 1.00 86.50 166 ASP A N 1
ATOM 1291 C CA . ASP A 1 166 ? -23.232 -8.214 7.793 1.00 86.50 166 ASP A CA 1
ATOM 1292 C C . ASP A 1 166 ? -21.957 -8.876 8.336 1.00 86.50 166 ASP A C 1
ATOM 1294 O O . ASP A 1 166 ? -20.958 -8.191 8.557 1.00 86.50 166 ASP A O 1
ATOM 1298 N N . ASP A 1 167 ? -21.956 -10.198 8.490 1.00 86.56 167 ASP A N 1
ATOM 1299 C CA . ASP A 1 167 ? -20.796 -11.011 8.872 1.00 86.56 167 ASP A CA 1
ATOM 1300 C C . ASP A 1 167 ? -19.738 -11.107 7.758 1.00 86.56 167 ASP A C 1
ATOM 1302 O O . ASP A 1 167 ? -18.564 -11.346 8.032 1.00 86.56 167 ASP A O 1
ATOM 1306 N N . LYS A 1 168 ? -20.129 -10.848 6.505 1.00 89.88 168 LYS A N 1
ATOM 1307 C CA . LYS A 1 168 ? -19.253 -10.849 5.322 1.00 89.88 168 LYS A CA 1
ATOM 1308 C C . LYS A 1 168 ? -18.801 -9.450 4.907 1.00 89.88 168 LYS A C 1
ATOM 1310 O O . LYS A 1 168 ? -18.189 -9.294 3.845 1.00 89.88 168 LYS A O 1
ATOM 1315 N N . LYS A 1 169 ? -19.091 -8.421 5.710 1.00 93.75 169 LYS A N 1
ATOM 1316 C CA . LYS A 1 169 ? -18.628 -7.046 5.485 1.00 93.75 169 LYS A CA 1
ATOM 1317 C C . LYS A 1 169 ? -17.361 -6.754 6.282 1.00 93.75 169 LYS A C 1
ATOM 1319 O O . LYS A 1 169 ? -17.278 -6.970 7.487 1.00 93.75 169 LYS A O 1
ATOM 1324 N N . LEU A 1 170 ? -16.393 -6.141 5.615 1.00 94.31 170 LEU A N 1
ATOM 1325 C CA . LEU A 1 170 ? -15.290 -5.446 6.252 1.00 94.31 170 LEU A CA 1
ATOM 1326 C C . LEU A 1 170 ? -15.788 -4.229 7.024 1.00 94.31 170 LEU A C 1
ATOM 1328 O O . LEU A 1 170 ? -16.451 -3.334 6.488 1.00 94.31 170 LEU A O 1
ATOM 1332 N N . LYS A 1 171 ? -15.345 -4.143 8.276 1.00 95.75 171 LYS A N 1
ATOM 1333 C CA . LYS A 1 171 ? -15.427 -2.922 9.073 1.00 95.75 171 LYS A CA 1
ATOM 1334 C C . LYS A 1 171 ? -14.446 -1.901 8.510 1.00 95.75 171 LYS A C 1
ATOM 1336 O O . LYS A 1 171 ? -13.268 -2.205 8.338 1.00 95.75 171 LYS A O 1
ATOM 1341 N N . VAL A 1 172 ? -14.923 -0.687 8.253 1.00 96.94 172 VAL A N 1
ATOM 1342 C CA . VAL A 1 172 ? -14.097 0.405 7.728 1.00 96.94 172 VAL A CA 1
ATOM 1343 C C . VAL A 1 172 ? -14.313 1.643 8.583 1.00 96.94 172 VAL A C 1
ATOM 1345 O O . VAL A 1 172 ? -15.447 2.061 8.803 1.00 96.94 172 VAL A O 1
ATOM 1348 N N . SER A 1 173 ? -13.224 2.207 9.093 1.00 96.25 173 SER A N 1
ATOM 1349 C CA . SER A 1 173 ? -13.216 3.424 9.909 1.00 96.25 173 SER A CA 1
ATOM 1350 C C . SER A 1 173 ? -12.292 4.466 9.291 1.00 96.25 173 SER A C 1
ATOM 1352 O O . SER A 1 173 ? -11.310 4.119 8.640 1.00 96.25 173 SER A O 1
ATOM 1354 N N . GLU A 1 174 ? -12.577 5.746 9.513 1.00 95.25 174 GLU A N 1
ATOM 1355 C CA . GLU A 1 174 ? -11.684 6.846 9.143 1.00 95.25 174 GLU A CA 1
ATOM 1356 C C . GLU A 1 174 ? -11.321 7.691 10.361 1.00 95.25 174 GLU A C 1
ATOM 1358 O O . GLU A 1 174 ? -12.073 7.763 11.334 1.00 95.25 174 GLU A O 1
ATOM 1363 N N . LEU A 1 175 ? -10.140 8.306 10.313 1.00 93.25 175 LEU A N 1
ATOM 1364 C CA . LEU A 1 175 ? -9.597 9.090 11.423 1.00 93.25 175 LEU A CA 1
ATOM 1365 C C . LEU A 1 175 ? -9.757 10.612 11.251 1.00 93.25 175 LEU A C 1
ATOM 1367 O O . LEU A 1 175 ? -9.505 11.364 12.193 1.00 93.25 175 LEU A O 1
ATOM 1371 N N . ALA A 1 176 ? -10.124 11.082 10.060 1.00 86.31 176 ALA A N 1
ATOM 1372 C CA . ALA A 1 176 ? -10.186 12.496 9.704 1.00 86.31 176 ALA A CA 1
ATOM 1373 C C . ALA A 1 176 ? -11.272 13.270 10.471 1.00 86.31 176 ALA A C 1
ATOM 1375 O O . ALA A 1 176 ? -11.058 14.439 10.795 1.00 86.31 176 ALA A O 1
ATOM 1376 N N . THR A 1 177 ? -12.403 12.645 10.812 1.00 86.56 177 THR A N 1
ATOM 1377 C CA . THR A 1 177 ? -13.474 13.307 11.588 1.00 86.56 177 THR A CA 1
ATOM 1378 C C . THR A 1 177 ? -13.165 13.426 13.082 1.00 86.56 177 THR A C 1
ATOM 1380 O O . THR A 1 177 ? -13.746 14.267 13.776 1.00 86.56 177 THR A O 1
ATOM 1383 N N . MET A 1 178 ? -12.216 12.637 13.593 1.00 89.00 178 MET A N 1
ATOM 1384 C CA . MET A 1 178 ? -11.856 12.625 15.009 1.00 89.00 178 MET A CA 1
ATOM 1385 C C . MET A 1 178 ? -11.029 13.863 15.364 1.00 89.00 178 MET A C 1
ATOM 1387 O O . MET A 1 178 ? -9.909 14.048 14.878 1.00 89.00 178 MET A O 1
ATOM 1391 N N . LYS A 1 179 ? -11.559 14.717 16.248 1.00 86.81 179 LYS A N 1
ATOM 1392 C CA . LYS A 1 179 ? -10.927 15.995 16.631 1.00 86.81 179 LYS A CA 1
ATOM 1393 C C . LYS A 1 179 ? -9.874 15.831 17.730 1.00 86.81 179 LYS A C 1
ATOM 1395 O O . LYS A 1 179 ? -8.814 16.453 17.665 1.00 86.81 179 LYS A O 1
ATOM 1400 N N . SER A 1 180 ? -10.154 14.984 18.718 1.00 90.56 180 SER A N 1
ATOM 1401 C CA . SER A 1 180 ? -9.326 14.809 19.913 1.00 90.56 180 SER A CA 1
ATOM 1402 C C . SER A 1 180 ? -8.264 13.713 19.737 1.00 90.56 180 SER A C 1
ATOM 1404 O O . SER A 1 180 ? -8.578 12.637 19.221 1.00 90.56 180 SER A O 1
ATOM 1406 N N . PRO A 1 181 ? -7.014 13.911 20.203 1.00 90.44 181 PRO A N 1
ATOM 1407 C CA . PRO A 1 181 ? -6.015 12.843 20.268 1.00 90.44 181 PRO A CA 1
ATOM 1408 C C . PRO A 1 181 ? -6.474 11.620 21.077 1.00 90.44 181 PRO A C 1
ATOM 1410 O O . PRO A 1 181 ? -6.106 10.495 20.749 1.00 90.44 181 PRO A O 1
ATOM 1413 N N . GLN A 1 182 ? -7.278 11.824 22.121 1.00 91.81 182 GLN A N 1
ATOM 1414 C CA . GLN A 1 182 ? -7.814 10.755 22.957 1.00 91.81 182 GLN A CA 1
ATOM 1415 C C . GLN A 1 182 ? -8.777 9.879 22.150 1.00 91.81 182 GLN A C 1
ATOM 1417 O O . GLN A 1 182 ? -8.562 8.671 22.076 1.00 91.81 182 GLN A O 1
ATOM 1422 N N . ASP A 1 183 ? -9.745 10.480 21.459 1.00 93.75 183 ASP A N 1
ATOM 1423 C CA . ASP A 1 183 ? -10.719 9.751 20.636 1.00 93.75 183 ASP A CA 1
ATOM 1424 C C . ASP A 1 183 ? -10.024 8.982 19.509 1.00 93.75 183 ASP A C 1
ATOM 1426 O O . ASP A 1 183 ? -10.303 7.803 19.292 1.00 93.75 183 ASP A O 1
ATOM 1430 N N . ARG A 1 184 ? -9.023 9.602 18.863 1.00 94.88 184 ARG A N 1
ATOM 1431 C CA . ARG A 1 184 ? -8.170 8.925 17.869 1.00 94.88 184 ARG A CA 1
ATOM 1432 C C . ARG A 1 184 ? -7.488 7.692 18.453 1.00 94.88 184 ARG A C 1
ATOM 1434 O O . ARG A 1 184 ? -7.433 6.658 17.799 1.00 94.88 184 ARG A O 1
ATOM 1441 N N . SER A 1 185 ? -6.969 7.789 19.677 1.00 94.75 185 SER A N 1
ATOM 1442 C CA . SER A 1 185 ? -6.300 6.662 20.332 1.00 94.75 185 SER A CA 1
ATOM 1443 C C . SER A 1 185 ? -7.265 5.524 20.668 1.00 94.75 185 SER A C 1
ATOM 1445 O O . SER A 1 185 ? -6.888 4.360 20.555 1.00 94.75 185 SER A O 1
ATOM 1447 N N . ILE A 1 186 ? -8.505 5.841 21.054 1.00 95.62 186 ILE A N 1
ATOM 1448 C CA . ILE A 1 186 ? -9.548 4.851 21.350 1.00 95.62 186 ILE A CA 1
ATOM 1449 C C . ILE A 1 186 ? -9.965 4.145 20.059 1.00 95.62 186 ILE A C 1
ATOM 1451 O O . ILE A 1 186 ? -10.013 2.917 20.021 1.00 95.62 186 ILE A O 1
ATOM 1455 N N . LEU A 1 187 ? -10.202 4.906 18.987 1.00 96.94 187 LEU A N 1
ATOM 1456 C CA . LEU A 1 187 ? -10.580 4.353 17.689 1.00 96.94 187 LEU A CA 1
ATOM 1457 C C . LEU A 1 187 ? -9.483 3.447 17.110 1.00 96.94 187 LEU A C 1
ATOM 1459 O O . LEU A 1 187 ? -9.789 2.358 16.634 1.00 96.94 187 LEU A O 1
ATOM 1463 N N . LEU A 1 188 ? -8.214 3.861 17.192 1.00 96.88 188 LEU A N 1
ATOM 1464 C CA . LEU A 1 188 ? -7.083 3.057 16.717 1.00 96.88 188 LEU A CA 1
ATOM 1465 C C . LEU A 1 188 ? -6.897 1.765 17.522 1.00 96.88 188 LEU A C 1
ATOM 1467 O O . LEU A 1 188 ? -6.643 0.725 16.927 1.00 96.88 188 LEU A O 1
ATOM 1471 N N . GLN A 1 189 ? -7.062 1.805 18.849 1.00 96.06 189 GLN A N 1
ATOM 1472 C CA . GLN A 1 189 ? -7.037 0.589 19.674 1.00 96.06 189 GLN A CA 1
ATOM 1473 C C . GLN A 1 189 ? -8.176 -0.356 19.293 1.00 96.06 189 GLN A C 1
ATOM 1475 O O . GLN A 1 189 ? -7.932 -1.518 18.991 1.00 96.06 189 GLN A O 1
ATOM 1480 N N . LYS A 1 190 ? -9.404 0.166 19.195 1.00 96.75 190 LYS A N 1
ATOM 1481 C CA . LYS A 1 190 ? -10.567 -0.621 18.776 1.00 96.75 190 LYS A CA 1
ATOM 1482 C C . LYS A 1 190 ? -10.359 -1.259 17.402 1.00 96.75 190 LYS A C 1
ATOM 1484 O O . LYS A 1 190 ? -10.750 -2.405 17.199 1.00 96.75 190 LYS A O 1
ATOM 1489 N N . TRP A 1 191 ? -9.778 -0.530 16.454 1.00 97.31 191 TRP A N 1
ATOM 1490 C CA . TRP A 1 191 ? -9.461 -1.064 15.131 1.00 97.31 191 TRP A CA 1
ATOM 1491 C C . TRP A 1 191 ? -8.417 -2.184 15.197 1.00 97.31 191 TRP A C 1
ATOM 1493 O O . TRP A 1 191 ? -8.625 -3.222 14.579 1.00 97.31 191 TRP A O 1
ATOM 1503 N N . GLN A 1 192 ? -7.358 -2.028 15.995 1.00 95.12 192 GLN A N 1
ATOM 1504 C CA . GLN A 1 192 ? -6.362 -3.086 16.182 1.00 95.12 192 GLN A CA 1
ATOM 1505 C C . GLN A 1 192 ? -6.979 -4.360 16.784 1.00 95.12 192 GLN A C 1
ATOM 1507 O O . GLN A 1 192 ? -6.634 -5.462 16.365 1.00 95.12 192 GLN A O 1
ATOM 1512 N N . ASP A 1 193 ? -7.896 -4.207 17.743 1.00 94.44 193 ASP A N 1
ATOM 1513 C CA . ASP A 1 193 ? -8.517 -5.330 18.452 1.00 94.44 193 ASP A CA 1
ATOM 1514 C C . ASP A 1 193 ? -9.599 -6.031 17.616 1.00 94.44 193 ASP A C 1
ATOM 1516 O O . ASP A 1 193 ? -9.742 -7.250 17.666 1.00 94.44 193 ASP A O 1
ATOM 1520 N N . SER A 1 194 ? -10.391 -5.265 16.858 1.00 94.25 194 SER A N 1
ATOM 1521 C CA . SER A 1 194 ? -11.549 -5.787 16.115 1.00 94.25 194 SER A CA 1
ATOM 1522 C C . SER A 1 194 ? -11.293 -6.059 14.634 1.00 94.25 194 SER A C 1
ATOM 1524 O O . SER A 1 194 ? -12.153 -6.653 13.978 1.00 94.25 194 SER A O 1
ATOM 1526 N N . GLY A 1 195 ? -10.141 -5.630 14.118 1.00 95.50 195 GLY A N 1
ATOM 1527 C CA . GLY A 1 195 ? -9.769 -5.740 12.717 1.00 95.50 195 GLY A CA 1
ATOM 1528 C C . GLY A 1 195 ? -10.541 -4.803 11.781 1.00 95.50 195 GLY A C 1
ATOM 1529 O O . GLY A 1 195 ? -11.352 -3.966 12.188 1.00 95.50 195 GLY A O 1
ATOM 1530 N N . GLY A 1 196 ? -10.274 -4.955 10.488 1.00 96.88 196 GLY A N 1
ATOM 1531 C CA . GLY A 1 196 ? -10.845 -4.170 9.402 1.00 96.88 196 GLY A CA 1
ATOM 1532 C C . GLY A 1 196 ? -9.875 -3.144 8.820 1.00 96.88 196 GLY A C 1
ATOM 1533 O O . GLY A 1 196 ? -8.651 -3.234 8.962 1.00 96.88 196 GLY A O 1
ATOM 1534 N N . VAL A 1 197 ? -10.439 -2.150 8.142 1.00 98.31 197 VAL A N 1
ATOM 1535 C CA . VAL A 1 197 ? -9.696 -1.133 7.397 1.00 98.31 197 VAL A CA 1
ATOM 1536 C C . VAL A 1 197 ? -9.753 0.211 8.121 1.00 98.31 197 VAL A C 1
ATOM 1538 O O . VAL A 1 197 ? -10.831 0.706 8.450 1.00 98.31 197 VAL A O 1
ATOM 1541 N N . MET A 1 198 ? -8.591 0.825 8.329 1.00 98.19 198 MET A N 1
ATOM 1542 C CA . MET A 1 198 ? -8.456 2.192 8.827 1.00 98.19 198 MET A CA 1
ATOM 1543 C C . MET A 1 198 ? -8.015 3.117 7.697 1.00 98.19 198 MET A C 1
ATOM 1545 O O . MET A 1 198 ? -6.997 2.863 7.059 1.00 98.19 198 MET A O 1
ATOM 1549 N N . VAL A 1 199 ? -8.742 4.209 7.475 1.00 98.31 199 VAL A N 1
ATOM 1550 C CA . VAL A 1 199 ? -8.396 5.244 6.494 1.00 98.31 199 VAL A CA 1
ATOM 1551 C C . VAL A 1 199 ? -7.833 6.472 7.207 1.00 98.31 199 VAL A C 1
ATOM 1553 O O . VAL A 1 199 ? -8.461 7.038 8.107 1.00 98.31 199 VAL A O 1
ATOM 1556 N N . ILE A 1 200 ? -6.646 6.913 6.794 1.00 97.19 200 ILE A N 1
ATOM 1557 C CA . ILE A 1 200 ? -5.939 8.052 7.381 1.00 97.19 200 ILE A CA 1
ATOM 1558 C C . ILE A 1 200 ? -5.317 8.946 6.301 1.00 97.19 200 ILE A C 1
ATOM 1560 O O . ILE A 1 200 ? -4.851 8.484 5.264 1.00 97.19 200 ILE A O 1
ATOM 1564 N N . GLY A 1 201 ? -5.276 10.254 6.557 1.00 96.94 201 GLY A N 1
ATOM 1565 C CA . GLY A 1 201 ? -4.542 11.194 5.710 1.00 96.94 201 GLY A CA 1
ATOM 1566 C C . GLY A 1 201 ? -3.026 11.127 5.938 1.00 96.94 201 GLY A C 1
ATOM 1567 O O . GLY A 1 201 ? -2.597 11.002 7.086 1.00 96.94 201 GLY A O 1
ATOM 1568 N N . TYR A 1 202 ? -2.206 11.312 4.897 1.00 96.12 202 TYR A N 1
ATOM 1569 C CA . TYR A 1 202 ? -0.731 11.322 5.014 1.00 96.12 202 TYR A CA 1
ATOM 1570 C C . TYR A 1 202 ? -0.192 12.225 6.135 1.00 96.12 202 TYR A C 1
ATOM 1572 O O . TYR A 1 202 ? 0.641 11.809 6.944 1.00 96.12 202 TYR A O 1
ATOM 1580 N N . GLU A 1 203 ? -0.680 13.464 6.216 1.00 93.75 203 GLU A N 1
ATOM 1581 C CA . GLU A 1 203 ? -0.210 14.418 7.225 1.00 93.75 203 GLU A CA 1
ATOM 1582 C C . GLU A 1 203 ? -0.690 14.038 8.635 1.00 93.75 203 GLU A C 1
ATOM 1584 O O . GLU A 1 203 ? 0.047 14.199 9.608 1.00 93.75 203 GLU A O 1
ATOM 1589 N N . MET A 1 204 ? -1.894 13.468 8.766 1.00 94.62 204 MET A N 1
ATOM 1590 C CA . MET A 1 204 ? -2.384 12.958 10.050 1.00 94.62 204 MET A CA 1
ATOM 1591 C C . MET A 1 204 ? -1.520 11.790 10.528 1.00 94.62 204 MET A C 1
ATOM 1593 O O . MET A 1 204 ? -1.060 11.809 11.668 1.00 94.62 204 MET A O 1
ATOM 1597 N N . TYR A 1 205 ? -1.244 10.826 9.648 1.00 96.19 205 TYR A N 1
ATOM 1598 C CA . TYR A 1 205 ? -0.376 9.691 9.941 1.00 96.19 205 TYR A CA 1
ATOM 1599 C C . TYR A 1 205 ? 0.999 10.159 10.438 1.00 96.19 205 TYR A C 1
ATOM 1601 O O . TYR A 1 205 ? 1.425 9.806 11.540 1.00 96.19 205 TYR A O 1
ATOM 1609 N N . ARG A 1 206 ? 1.650 11.053 9.682 1.00 95.31 206 ARG A N 1
ATOM 1610 C CA . ARG A 1 206 ? 2.935 11.653 10.060 1.00 95.31 206 ARG A CA 1
ATOM 1611 C C . ARG A 1 206 ? 2.876 12.301 11.443 1.00 95.31 206 ARG A C 1
ATOM 1613 O O . ARG A 1 206 ? 3.770 12.076 12.257 1.00 95.31 206 ARG A O 1
ATOM 1620 N N . ASN A 1 207 ? 1.855 13.115 11.708 1.00 93.75 207 ASN A N 1
ATOM 1621 C CA . ASN A 1 207 ? 1.732 13.838 12.972 1.00 93.75 207 ASN A CA 1
ATOM 1622 C C . ASN A 1 207 ? 1.583 12.895 14.172 1.00 93.75 207 ASN A C 1
ATOM 1624 O O . ASN A 1 207 ? 2.210 13.135 15.206 1.00 93.75 207 ASN A O 1
ATOM 1628 N N . LEU A 1 208 ? 0.816 11.811 14.028 1.00 94.00 208 LEU A N 1
ATOM 1629 C CA . LEU A 1 208 ? 0.624 10.816 15.086 1.00 94.00 208 LEU A CA 1
ATOM 1630 C C . LEU A 1 208 ? 1.899 10.015 15.356 1.00 94.00 208 LEU A C 1
ATOM 1632 O O . LEU A 1 208 ? 2.301 9.882 16.512 1.00 94.00 208 LEU A O 1
ATOM 1636 N N . VAL A 1 209 ? 2.575 9.550 14.303 1.00 93.44 209 VAL A N 1
ATOM 1637 C CA . VAL A 1 209 ? 3.801 8.745 14.421 1.00 93.44 209 VAL A CA 1
ATOM 1638 C C . VAL A 1 209 ? 4.974 9.560 14.957 1.00 93.44 209 VAL A C 1
ATOM 1640 O O . VAL A 1 209 ? 5.714 9.093 15.819 1.00 93.44 209 VAL A O 1
ATOM 1643 N N . GLN A 1 210 ? 5.123 10.809 14.515 1.00 91.06 210 GLN A N 1
ATOM 1644 C CA . GLN A 1 210 ? 6.165 11.712 15.019 1.00 91.06 210 GLN A CA 1
ATOM 1645 C C . GLN A 1 210 ? 5.815 12.307 16.395 1.00 91.06 210 GLN A C 1
ATOM 1647 O O . GLN A 1 210 ? 6.609 13.057 16.965 1.00 91.06 210 GLN A O 1
ATOM 1652 N N . GLY A 1 211 ? 4.630 12.005 16.941 1.00 85.25 211 GLY A N 1
ATOM 1653 C CA . GLY A 1 211 ? 4.176 12.502 18.239 1.00 85.25 211 GLY A CA 1
ATOM 1654 C C . GLY A 1 211 ? 4.035 14.026 18.300 1.00 85.25 211 GLY A C 1
ATOM 1655 O O . GLY A 1 211 ? 4.192 14.610 19.378 1.00 85.25 211 GLY A O 1
ATOM 1656 N N . ARG A 1 212 ? 3.765 14.678 17.162 1.00 81.56 212 ARG A N 1
ATOM 1657 C CA . ARG A 1 212 ? 3.542 16.127 17.088 1.00 81.56 212 ARG A CA 1
ATOM 1658 C C . ARG A 1 212 ? 2.241 16.476 17.801 1.00 81.56 212 ARG A C 1
ATOM 1660 O O . ARG A 1 212 ? 1.231 15.809 17.614 1.00 81.56 212 ARG A O 1
ATOM 1667 N N . ASN A 1 213 ? 2.265 17.525 18.622 1.00 75.25 213 ASN A N 1
ATOM 1668 C CA . ASN A 1 213 ? 1.112 18.002 19.401 1.00 75.25 213 ASN A CA 1
ATOM 1669 C C . ASN A 1 213 ? 0.531 16.989 20.410 1.00 75.25 213 ASN A C 1
ATOM 1671 O O . ASN A 1 213 ? -0.546 17.211 20.958 1.00 75.25 213 ASN A O 1
ATOM 1675 N N . VAL A 1 214 ? 1.254 15.907 20.723 1.00 83.12 214 VAL A N 1
ATOM 1676 C CA . VAL A 1 214 ? 0.863 14.918 21.738 1.00 83.12 214 VAL A CA 1
ATOM 1677 C C . VAL A 1 214 ? 1.882 14.964 22.872 1.00 83.12 214 VAL A C 1
ATOM 1679 O O . VAL A 1 214 ? 3.000 14.480 22.731 1.00 83.12 214 VAL A O 1
ATOM 1682 N N . LYS A 1 215 ? 1.520 15.556 24.017 1.00 83.19 215 LYS A N 1
ATOM 1683 C CA . LYS A 1 215 ? 2.414 15.620 25.194 1.00 83.19 215 LYS A CA 1
ATOM 1684 C C . LYS A 1 215 ? 2.439 14.306 25.981 1.00 83.19 215 LYS A C 1
ATOM 1686 O O . LYS A 1 215 ? 3.467 13.933 26.535 1.00 83.19 215 LYS A O 1
ATOM 1691 N N . SER A 1 216 ? 1.317 13.586 26.006 1.00 91.06 216 SER A N 1
ATOM 1692 C CA . SER A 1 216 ? 1.170 12.355 26.786 1.00 91.06 216 SER A CA 1
ATOM 1693 C C . SER A 1 216 ? 2.011 11.211 26.218 1.00 91.06 216 SER A C 1
ATOM 1695 O O . SER A 1 216 ? 1.790 10.769 25.089 1.00 91.06 216 SER A O 1
ATOM 1697 N N . LYS A 1 217 ? 2.931 10.681 27.034 1.00 91.19 217 LYS A N 1
ATOM 1698 C CA . LYS A 1 217 ? 3.741 9.499 26.696 1.00 91.19 217 LYS A CA 1
ATOM 1699 C C . LYS A 1 217 ? 2.863 8.275 26.418 1.00 91.19 217 LYS A C 1
ATOM 1701 O O . LYS A 1 217 ? 3.116 7.566 25.452 1.00 91.19 217 LYS A O 1
ATOM 1706 N N . LYS A 1 218 ? 1.783 8.093 27.191 1.00 92.12 218 LYS A N 1
ATOM 1707 C CA . LYS A 1 218 ? 0.816 6.996 27.013 1.00 92.12 218 LYS A CA 1
ATOM 1708 C C . LYS A 1 218 ? 0.188 7.016 25.617 1.00 92.12 218 LYS A C 1
ATOM 1710 O O . LYS A 1 218 ? 0.148 5.986 24.956 1.00 92.12 218 LYS A O 1
ATOM 1715 N N . LEU A 1 219 ? -0.247 8.187 25.145 1.00 92.94 219 LEU A N 1
ATOM 1716 C CA . LEU A 1 219 ? -0.840 8.321 23.808 1.00 92.94 219 LEU A CA 1
ATOM 1717 C C . LEU A 1 219 ? 0.178 8.039 22.698 1.00 92.94 219 LEU A C 1
ATOM 1719 O O . LEU A 1 219 ? -0.149 7.342 21.744 1.00 92.94 219 LEU A O 1
ATOM 1723 N N . LYS A 1 220 ? 1.425 8.513 22.840 1.00 93.00 220 LYS A N 1
ATOM 1724 C CA . LYS A 1 220 ? 2.495 8.200 21.875 1.00 93.00 220 LYS A CA 1
ATOM 1725 C C . LYS A 1 220 ? 2.735 6.696 21.758 1.00 93.00 220 LYS A C 1
ATOM 1727 O O . LYS A 1 220 ? 2.867 6.196 20.648 1.00 93.00 220 LYS A O 1
ATOM 1732 N N . THR A 1 221 ? 2.751 5.982 22.884 1.00 94.06 221 THR A N 1
ATOM 1733 C CA . THR A 1 221 ? 2.898 4.521 22.897 1.00 94.06 221 THR A CA 1
ATOM 1734 C C . THR A 1 221 ? 1.739 3.833 22.182 1.00 94.06 221 THR A C 1
ATOM 1736 O O . THR A 1 221 ? 1.975 2.922 21.398 1.00 94.06 221 THR A O 1
ATOM 1739 N N . VAL A 1 222 ? 0.501 4.295 22.385 1.00 94.88 222 VAL A N 1
ATOM 1740 C CA . VAL A 1 222 ? -0.670 3.750 21.679 1.00 94.88 222 VAL A CA 1
ATOM 1741 C C . VAL A 1 222 ? -0.570 3.974 20.168 1.00 94.88 222 VAL A C 1
ATOM 1743 O O . VAL A 1 222 ? -0.754 3.030 19.402 1.00 94.88 222 VAL A O 1
ATOM 1746 N N . PHE A 1 223 ? -0.246 5.191 19.723 1.00 95.56 223 PHE A N 1
ATOM 1747 C CA . PHE A 1 223 ? -0.104 5.483 18.292 1.00 95.56 223 PHE A CA 1
ATOM 1748 C C . PHE A 1 223 ? 1.030 4.687 17.651 1.00 95.56 223 PHE A C 1
ATOM 1750 O O . PHE A 1 223 ? 0.855 4.145 16.568 1.00 95.56 223 PHE A O 1
ATOM 1757 N N . ASN A 1 224 ? 2.172 4.565 18.328 1.00 95.38 224 ASN A N 1
ATOM 1758 C CA . ASN A 1 224 ? 3.284 3.768 17.826 1.00 95.38 224 ASN A CA 1
ATOM 1759 C C . ASN A 1 224 ? 2.910 2.279 17.717 1.00 95.38 224 ASN A C 1
ATOM 1761 O O . ASN A 1 224 ? 3.131 1.683 16.668 1.00 95.38 224 ASN A O 1
ATOM 1765 N N . LYS A 1 225 ? 2.248 1.718 18.737 1.00 95.25 225 LYS A N 1
ATOM 1766 C CA . LYS A 1 225 ? 1.817 0.313 18.735 1.00 95.25 225 LYS A CA 1
ATOM 1767 C C . LYS A 1 225 ? 0.828 -0.008 17.608 1.00 95.25 225 LYS A C 1
ATOM 1769 O O . LYS A 1 225 ? 0.921 -1.054 16.978 1.00 95.25 225 LYS A O 1
ATOM 1774 N N . THR A 1 226 ? -0.123 0.893 17.372 1.00 96.06 226 THR A N 1
ATOM 1775 C CA . THR A 1 226 ? -1.209 0.696 16.393 1.00 96.06 226 THR A CA 1
ATOM 1776 C C . THR A 1 226 ? -0.792 1.009 14.955 1.00 96.06 226 THR A C 1
ATOM 1778 O O . THR A 1 226 ? -1.267 0.366 14.028 1.00 96.06 226 THR A O 1
ATOM 1781 N N . LEU A 1 227 ? 0.101 1.980 14.737 1.00 96.62 227 LEU A N 1
ATOM 1782 C CA . LEU A 1 227 ? 0.453 2.445 13.388 1.00 96.62 227 LEU A CA 1
ATOM 1783 C C . LEU A 1 227 ? 1.827 1.975 12.896 1.00 96.62 227 LEU A C 1
ATOM 1785 O O . LEU A 1 227 ? 2.040 1.940 11.688 1.00 96.62 227 LEU A O 1
ATOM 1789 N N . VAL A 1 228 ? 2.763 1.664 13.798 1.00 96.12 228 VAL A N 1
ATOM 1790 C CA . VAL A 1 228 ? 4.183 1.476 13.454 1.00 96.12 228 VAL A CA 1
ATOM 1791 C C . VAL A 1 228 ? 4.670 0.068 13.772 1.00 96.12 228 VAL A C 1
ATOM 1793 O O . VAL A 1 228 ? 5.111 -0.622 12.858 1.00 96.12 228 VAL A O 1
ATOM 1796 N N . ASP A 1 229 ? 4.613 -0.338 15.043 1.00 94.12 229 ASP A N 1
ATOM 1797 C CA . ASP A 1 229 ? 5.165 -1.612 15.518 1.00 94.12 229 ASP A CA 1
ATOM 1798 C C . ASP A 1 229 ? 4.343 -2.165 16.702 1.00 94.12 229 ASP A C 1
ATOM 1800 O O . ASP A 1 229 ? 4.383 -1.587 17.792 1.00 94.12 229 ASP A O 1
ATOM 1804 N N . PRO A 1 230 ? 3.569 -3.256 16.525 1.00 91.12 230 PRO A N 1
ATOM 1805 C CA . PRO A 1 230 ? 3.530 -4.130 15.346 1.00 91.12 230 PRO A CA 1
ATOM 1806 C C . PRO A 1 230 ? 2.914 -3.483 14.094 1.00 91.12 230 PRO A C 1
ATOM 1808 O O . PRO A 1 230 ? 3.313 -3.832 12.985 1.00 91.12 230 PRO A O 1
ATOM 1811 N N . GLY A 1 231 ? 2.008 -2.510 14.261 1.00 94.19 231 GLY A N 1
ATOM 1812 C CA . GLY A 1 231 ? 1.339 -1.832 13.147 1.00 94.19 231 GLY A CA 1
ATOM 1813 C C . GLY A 1 231 ? 0.253 -2.679 12.454 1.00 94.19 231 GLY A C 1
ATOM 1814 O O . GLY A 1 231 ? -0.203 -3.677 13.022 1.00 94.19 231 GLY A O 1
ATOM 1815 N N . PRO A 1 232 ? -0.196 -2.273 11.248 1.00 96.38 232 PRO A N 1
ATOM 1816 C CA . PRO A 1 232 ? -1.176 -3.019 10.448 1.00 96.38 232 PRO A CA 1
ATOM 1817 C C . PRO A 1 232 ? -0.583 -4.261 9.767 1.00 96.38 232 PRO A C 1
ATOM 1819 O O . PRO A 1 232 ? 0.622 -4.329 9.550 1.00 96.38 232 PRO A O 1
ATOM 1822 N N . ASP A 1 233 ? -1.402 -5.197 9.291 1.00 95.56 233 ASP A N 1
ATOM 1823 C CA . ASP A 1 233 ? -0.913 -6.288 8.431 1.00 95.56 233 ASP A CA 1
ATOM 1824 C C . ASP A 1 233 ? -0.611 -5.812 7.004 1.00 95.56 233 ASP A C 1
ATOM 1826 O O . ASP A 1 233 ? 0.388 -6.224 6.407 1.00 95.56 233 ASP A O 1
ATOM 1830 N N . PHE A 1 234 ? -1.458 -4.918 6.482 1.00 97.38 234 PHE A N 1
ATOM 1831 C CA . PHE A 1 234 ? -1.345 -4.325 5.149 1.00 97.38 234 PHE A CA 1
ATOM 1832 C C . PHE A 1 234 ? -1.316 -2.800 5.204 1.00 97.38 234 PHE A C 1
ATOM 1834 O O . PHE A 1 234 ? -2.058 -2.175 5.961 1.00 97.38 234 PHE A O 1
ATOM 1841 N N . VAL A 1 235 ? -0.513 -2.190 4.337 1.00 97.75 235 VAL A N 1
ATOM 1842 C CA . VAL A 1 235 ? -0.491 -0.739 4.128 1.00 97.75 235 VAL A CA 1
ATOM 1843 C C . VAL A 1 235 ? -0.810 -0.454 2.673 1.00 97.75 235 VAL A C 1
ATOM 1845 O O . VAL A 1 235 ? -0.116 -0.945 1.792 1.00 97.75 235 VAL A O 1
ATOM 1848 N N . VAL A 1 236 ? -1.815 0.371 2.412 1.00 98.12 236 VAL A N 1
ATOM 1849 C CA . VAL A 1 236 ? -2.126 0.890 1.079 1.00 98.12 236 VAL A CA 1
ATOM 1850 C C . VAL A 1 236 ? -1.809 2.377 1.057 1.00 98.12 236 VAL A C 1
ATOM 1852 O O . VAL A 1 236 ? -2.182 3.108 1.967 1.00 98.12 236 VAL A O 1
ATOM 1855 N N . CYS A 1 237 ? -1.109 2.825 0.026 1.00 96.88 237 CYS A N 1
ATOM 1856 C CA . CYS A 1 237 ? -0.709 4.206 -0.195 1.00 96.88 237 CYS A CA 1
ATOM 1857 C C . CYS A 1 237 ? -1.340 4.696 -1.493 1.00 96.88 237 CYS A C 1
ATOM 1859 O O . CYS A 1 237 ? -0.916 4.286 -2.572 1.00 96.88 237 CYS A O 1
ATOM 1861 N N . ASP A 1 238 ? -2.352 5.546 -1.382 1.00 95.38 238 ASP A N 1
ATOM 1862 C CA . ASP A 1 238 ? -2.985 6.179 -2.534 1.00 95.38 238 ASP A CA 1
ATOM 1863 C C . ASP A 1 238 ? -2.198 7.414 -2.984 1.00 95.38 238 ASP A C 1
ATOM 1865 O O . ASP A 1 238 ? -1.633 8.125 -2.158 1.00 95.38 238 ASP A O 1
ATOM 1869 N N . GLU A 1 239 ? -2.167 7.690 -4.285 1.00 90.31 239 GLU A N 1
ATOM 1870 C CA . GLU A 1 239 ? -1.331 8.745 -4.873 1.00 90.31 239 GLU A CA 1
ATOM 1871 C C . GLU A 1 239 ? 0.154 8.636 -4.473 1.00 90.31 239 GLU A C 1
ATOM 1873 O O . GLU A 1 239 ? 0.781 9.562 -3.950 1.00 90.31 239 GLU A O 1
ATOM 1878 N N . GLY A 1 240 ? 0.747 7.474 -4.763 1.00 84.69 240 GLY A N 1
ATOM 1879 C CA . GLY A 1 240 ? 2.116 7.096 -4.402 1.00 84.69 240 GLY A CA 1
ATOM 1880 C C . GLY A 1 240 ? 3.218 8.088 -4.769 1.00 84.69 240 GLY A C 1
ATOM 1881 O O . GLY A 1 240 ? 4.265 8.101 -4.122 1.00 84.69 240 GLY A O 1
ATOM 1882 N N . HIS A 1 241 ? 2.977 8.973 -5.740 1.00 85.75 241 HIS A N 1
ATOM 1883 C CA . HIS A 1 241 ? 3.882 10.069 -6.081 1.00 85.75 241 HIS A CA 1
ATOM 1884 C C . HIS A 1 241 ? 4.165 11.012 -4.888 1.00 85.75 241 HIS A C 1
ATOM 1886 O O . HIS A 1 241 ? 5.162 11.731 -4.893 1.00 85.75 241 HIS A O 1
ATOM 1892 N N . ILE A 1 242 ? 3.351 10.993 -3.826 1.00 87.62 242 ILE A N 1
ATOM 1893 C CA . ILE A 1 242 ? 3.631 11.681 -2.554 1.00 87.62 242 ILE A CA 1
ATOM 1894 C C . ILE A 1 242 ? 4.907 11.138 -1.882 1.00 87.62 242 ILE A C 1
ATOM 1896 O O . ILE A 1 242 ? 5.632 11.890 -1.228 1.00 87.62 242 ILE A O 1
ATOM 1900 N N . LEU A 1 243 ? 5.229 9.856 -2.081 1.00 87.00 243 LEU A N 1
ATOM 1901 C CA . LEU A 1 243 ? 6.384 9.173 -1.486 1.00 87.00 243 LEU A CA 1
ATOM 1902 C C . LEU A 1 243 ? 7.667 9.282 -2.320 1.00 87.00 243 LEU A C 1
ATOM 1904 O O . LEU A 1 243 ? 8.679 8.671 -1.980 1.00 87.00 243 LEU A O 1
ATOM 1908 N N . LYS A 1 244 ? 7.661 10.105 -3.371 1.00 85.31 244 LYS A N 1
ATOM 1909 C CA . LYS A 1 244 ? 8.751 10.236 -4.346 1.00 85.31 244 LYS A CA 1
ATOM 1910 C C . LYS A 1 244 ? 10.097 10.725 -3.797 1.00 85.31 244 LYS A C 1
ATOM 1912 O O . LYS A 1 244 ? 11.107 10.630 -4.483 1.00 85.31 244 LYS A O 1
ATOM 1917 N N . ASN A 1 245 ? 10.113 11.295 -2.590 1.00 86.12 245 ASN A N 1
ATOM 1918 C CA . ASN A 1 245 ? 11.316 11.831 -1.956 1.00 86.12 245 ASN A CA 1
ATOM 1919 C C . ASN A 1 245 ? 11.531 11.210 -0.571 1.00 86.12 245 ASN A C 1
ATOM 1921 O O . ASN A 1 245 ? 10.848 11.572 0.389 1.00 86.12 245 ASN A O 1
ATOM 1925 N N . GLU A 1 246 ? 12.539 10.347 -0.457 1.00 86.12 246 GLU A N 1
ATOM 1926 C CA . GLU A 1 246 ? 12.939 9.681 0.789 1.00 86.12 246 GLU A CA 1
ATOM 1927 C C . GLU A 1 246 ? 13.282 10.658 1.929 1.00 86.12 246 GLU A C 1
ATOM 1929 O O . GLU A 1 246 ? 13.015 10.379 3.099 1.00 86.12 246 GLU A O 1
ATOM 1934 N N . ALA A 1 247 ? 13.807 11.848 1.615 1.00 89.00 247 ALA A N 1
ATOM 1935 C CA . ALA A 1 247 ? 14.155 12.847 2.623 1.00 89.00 247 ALA A CA 1
ATOM 1936 C C . ALA A 1 247 ? 12.927 13.532 3.247 1.00 89.00 247 ALA A C 1
ATOM 1938 O O . ALA A 1 247 ? 13.053 14.160 4.311 1.00 89.00 247 ALA A O 1
ATOM 1939 N N . SER A 1 248 ? 11.756 13.421 2.608 1.00 92.94 248 SER A N 1
ATOM 1940 C CA . SER A 1 248 ? 10.527 14.056 3.071 1.00 92.94 248 SER A CA 1
ATOM 1941 C C . SER A 1 248 ? 10.093 13.499 4.429 1.00 92.94 248 SER A C 1
ATOM 1943 O O . SER A 1 248 ? 10.273 12.324 4.750 1.00 92.94 248 SER A O 1
ATOM 1945 N N . ALA A 1 249 ? 9.497 14.352 5.262 1.00 92.94 249 ALA A N 1
ATOM 1946 C CA . ALA A 1 249 ? 9.046 13.934 6.587 1.00 92.94 249 ALA A CA 1
ATOM 1947 C C . ALA A 1 249 ? 7.917 12.890 6.530 1.00 92.94 249 ALA A C 1
ATOM 1949 O O . ALA A 1 249 ? 7.789 12.102 7.465 1.00 92.94 249 ALA A O 1
ATOM 1950 N N . VAL A 1 250 ? 7.122 12.887 5.453 1.00 94.31 250 VAL A N 1
ATOM 1951 C CA . VAL A 1 250 ? 6.081 11.882 5.204 1.00 94.31 250 VAL A CA 1
ATOM 1952 C C . VAL A 1 250 ? 6.724 10.546 4.842 1.00 94.31 250 VAL A C 1
ATOM 1954 O O . VAL A 1 250 ? 6.452 9.567 5.528 1.00 94.31 250 VAL A O 1
ATOM 1957 N N . SER A 1 251 ? 7.639 10.504 3.865 1.00 93.62 251 SER A N 1
ATOM 1958 C CA . SER A 1 251 ? 8.345 9.267 3.495 1.00 93.62 251 SER A CA 1
ATOM 1959 C C . SER A 1 251 ? 9.113 8.679 4.675 1.00 93.62 251 SER A C 1
ATOM 1961 O O . SER A 1 251 ? 9.006 7.487 4.939 1.00 93.62 251 SER A O 1
ATOM 1963 N N . LYS A 1 252 ? 9.796 9.518 5.467 1.00 94.25 252 LYS A N 1
ATOM 1964 C CA . LYS A 1 252 ? 10.440 9.086 6.717 1.00 94.25 252 LYS A CA 1
ATOM 1965 C C . LYS A 1 252 ? 9.452 8.452 7.690 1.00 94.25 252 LYS A C 1
ATOM 1967 O O . LYS A 1 252 ? 9.767 7.418 8.256 1.00 94.25 252 LYS A O 1
ATOM 1972 N N . ALA A 1 253 ? 8.271 9.043 7.887 1.00 95.56 253 ALA A N 1
ATOM 1973 C CA . ALA A 1 253 ? 7.259 8.484 8.783 1.00 95.56 253 ALA A CA 1
ATOM 1974 C C . ALA A 1 253 ? 6.663 7.169 8.250 1.00 95.56 253 ALA A C 1
ATOM 1976 O O . ALA A 1 253 ? 6.415 6.252 9.029 1.00 95.56 253 ALA A O 1
ATOM 1977 N N . MET A 1 254 ? 6.433 7.068 6.939 1.00 95.75 254 MET A N 1
ATOM 1978 C CA . MET A 1 254 ? 5.908 5.859 6.297 1.00 95.75 254 MET A CA 1
ATOM 1979 C C . MET A 1 254 ? 6.924 4.711 6.336 1.00 95.75 254 MET A C 1
ATOM 1981 O O . MET A 1 254 ? 6.551 3.576 6.611 1.00 95.75 254 MET A O 1
ATOM 1985 N N . ASN A 1 255 ? 8.215 5.006 6.154 1.00 93.62 255 ASN A N 1
ATOM 1986 C CA . ASN A 1 255 ? 9.303 4.027 6.258 1.00 93.62 255 ASN A CA 1
ATOM 1987 C C . ASN A 1 255 ? 9.469 3.435 7.670 1.00 93.62 255 ASN A C 1
ATOM 1989 O O . ASN A 1 255 ? 10.101 2.392 7.810 1.00 93.62 255 ASN A O 1
ATOM 1993 N N . LEU A 1 256 ? 8.905 4.061 8.712 1.00 94.56 256 LEU A N 1
ATOM 1994 C CA . LEU A 1 256 ? 8.931 3.504 10.070 1.00 94.56 256 LEU A CA 1
ATOM 1995 C C . LEU A 1 256 ? 8.003 2.293 10.236 1.00 94.56 256 LEU A C 1
ATOM 1997 O O . LEU A 1 256 ? 8.218 1.515 11.161 1.00 94.56 256 LEU A O 1
ATOM 2001 N N . ILE A 1 257 ? 6.982 2.130 9.384 1.00 95.12 257 ILE A N 1
ATOM 2002 C CA . ILE A 1 257 ? 6.005 1.039 9.517 1.00 95.12 257 ILE A CA 1
ATOM 2003 C C . ILE A 1 257 ? 6.715 -0.308 9.414 1.00 95.12 257 ILE A C 1
ATOM 2005 O O . ILE A 1 257 ? 7.434 -0.564 8.448 1.00 95.12 257 ILE A O 1
ATOM 2009 N N . ARG A 1 258 ? 6.485 -1.206 10.372 1.00 93.25 258 ARG A N 1
ATOM 2010 C CA . ARG A 1 258 ? 7.139 -2.518 10.398 1.00 93.25 258 ARG A CA 1
ATOM 2011 C C . ARG A 1 258 ? 6.649 -3.453 9.287 1.00 93.25 258 ARG A C 1
ATOM 2013 O O . ARG A 1 258 ? 7.433 -4.248 8.764 1.00 93.25 258 ARG A O 1
ATOM 2020 N N . SER A 1 259 ? 5.380 -3.333 8.916 1.00 92.00 259 SER A N 1
ATOM 2021 C CA . SER A 1 259 ? 4.672 -4.150 7.927 1.00 92.00 259 SER A CA 1
ATOM 2022 C C . SER A 1 259 ? 5.326 -4.080 6.550 1.00 92.00 259 SER A C 1
ATOM 2024 O O . SER A 1 259 ? 5.559 -2.991 6.026 1.00 92.00 259 SER A O 1
ATOM 2026 N N . LYS A 1 260 ? 5.595 -5.242 5.941 1.00 90.44 260 LYS A N 1
ATOM 2027 C CA . LYS A 1 260 ? 6.230 -5.354 4.613 1.00 90.44 260 LYS A CA 1
ATOM 2028 C C . LYS A 1 260 ? 5.236 -5.488 3.457 1.00 90.44 260 LYS A C 1
ATOM 2030 O O . LYS A 1 260 ? 5.605 -5.253 2.313 1.00 90.44 260 LYS A O 1
ATOM 2035 N N . ARG A 1 261 ? 3.967 -5.790 3.749 1.00 94.19 261 ARG A N 1
ATOM 2036 C CA . ARG A 1 261 ? 2.887 -5.857 2.753 1.00 94.19 261 ARG A CA 1
ATOM 2037 C C . ARG A 1 261 ? 2.372 -4.455 2.456 1.00 94.19 261 ARG A C 1
ATOM 2039 O O . ARG A 1 261 ? 1.449 -3.964 3.105 1.00 94.19 261 ARG A O 1
ATOM 2046 N N . ARG A 1 262 ? 3.054 -3.780 1.532 1.00 95.50 262 ARG A N 1
ATOM 2047 C CA . ARG A 1 262 ? 2.832 -2.371 1.190 1.00 95.50 262 ARG A CA 1
ATOM 2048 C C . ARG A 1 262 ? 2.385 -2.257 -0.266 1.00 95.50 262 ARG A C 1
ATOM 2050 O O . ARG A 1 262 ? 3.117 -2.646 -1.165 1.00 95.50 262 ARG A O 1
ATOM 2057 N N . ILE A 1 263 ? 1.205 -1.709 -0.505 1.00 96.69 263 ILE A N 1
ATOM 2058 C CA . ILE A 1 263 ? 0.634 -1.519 -1.838 1.00 96.69 263 ILE A CA 1
ATOM 2059 C C . ILE A 1 263 ? 0.653 -0.026 -2.140 1.00 96.69 263 ILE A C 1
ATOM 2061 O O . ILE A 1 263 ? 0.084 0.765 -1.392 1.00 96.69 263 ILE A O 1
ATOM 2065 N N . ILE A 1 264 ? 1.293 0.374 -3.232 1.00 95.25 264 ILE A N 1
ATOM 2066 C CA . ILE A 1 264 ? 1.231 1.746 -3.738 1.00 95.25 264 ILE A CA 1
ATOM 2067 C C . ILE A 1 264 ? 0.270 1.796 -4.921 1.00 95.25 264 ILE A C 1
ATOM 2069 O O . ILE A 1 264 ? 0.387 1.005 -5.851 1.00 95.25 264 ILE A O 1
ATOM 2073 N N . LEU A 1 265 ? -0.630 2.773 -4.926 1.00 94.12 265 LEU A N 1
ATOM 2074 C CA . LEU A 1 265 ? -1.465 3.106 -6.072 1.00 94.12 265 LEU A CA 1
ATOM 2075 C C . LEU A 1 265 ? -0.965 4.409 -6.679 1.00 94.12 265 LEU A C 1
ATOM 2077 O O . LEU A 1 265 ? -0.802 5.408 -5.982 1.00 94.12 265 LEU A O 1
ATOM 2081 N N . THR A 1 266 ? -0.748 4.426 -7.988 1.00 89.44 266 THR A N 1
ATOM 2082 C CA . THR A 1 266 ? -0.415 5.656 -8.709 1.00 89.44 266 THR A CA 1
ATOM 2083 C C . THR A 1 266 ? -1.172 5.713 -10.028 1.00 89.44 266 THR A C 1
ATOM 2085 O O . THR A 1 266 ? -1.331 4.712 -10.720 1.00 89.44 266 THR A O 1
ATOM 2088 N N . GLY A 1 267 ? -1.748 6.877 -10.334 1.00 80.31 267 GLY A N 1
ATOM 2089 C CA . GLY A 1 267 ? -2.396 7.150 -11.620 1.00 80.31 267 GLY A CA 1
ATOM 2090 C C . GLY A 1 267 ? -1.461 7.790 -12.638 1.00 80.31 267 GLY A C 1
ATOM 2091 O O . GLY A 1 267 ? -1.727 7.721 -13.837 1.00 80.31 267 GLY A O 1
ATOM 2092 N N . THR A 1 268 ? -0.375 8.399 -12.161 1.00 67.25 268 THR A N 1
ATOM 2093 C CA . THR A 1 268 ? 0.664 8.960 -13.011 1.00 67.25 268 THR A CA 1
ATOM 2094 C C . THR A 1 268 ? 1.648 7.850 -13.348 1.00 67.25 268 THR A C 1
ATOM 2096 O O . THR A 1 268 ? 2.342 7.381 -12.432 1.00 67.25 268 THR A O 1
ATOM 2099 N N . PRO A 1 269 ? 1.741 7.419 -14.621 1.00 55.84 269 PRO A N 1
ATOM 2100 C CA . PRO A 1 269 ? 2.877 6.618 -15.036 1.00 55.84 269 PRO A CA 1
ATOM 2101 C C . PRO A 1 269 ? 4.130 7.415 -14.661 1.00 55.84 269 PRO A C 1
ATOM 2103 O O . PRO A 1 269 ? 4.224 8.616 -14.913 1.00 55.84 269 PRO A O 1
ATOM 2106 N N . LEU A 1 270 ? 5.040 6.765 -13.945 1.00 58.50 270 LEU A N 1
ATOM 2107 C CA . LEU A 1 270 ? 6.238 7.358 -13.357 1.00 58.50 270 LEU A CA 1
ATOM 2108 C C . LEU A 1 270 ? 7.219 7.750 -14.465 1.00 58.50 270 LEU A C 1
ATOM 2110 O O . LEU A 1 270 ? 8.164 7.029 -14.771 1.00 58.50 270 LEU A O 1
ATOM 2114 N N . GLN A 1 271 ? 6.923 8.852 -15.148 1.00 55.34 271 GLN A N 1
ATOM 2115 C CA . GLN A 1 271 ? 7.372 9.007 -16.525 1.00 55.34 271 GLN A CA 1
ATOM 2116 C C . GLN A 1 271 ? 8.774 9.581 -16.692 1.00 55.34 271 GLN A C 1
ATOM 2118 O O . GLN A 1 271 ? 9.310 9.392 -17.770 1.00 55.34 271 GLN A O 1
ATOM 2123 N N . ASN A 1 272 ? 9.418 10.211 -15.696 1.00 59.59 272 ASN A N 1
ATOM 2124 C CA . ASN A 1 272 ? 10.711 10.878 -15.960 1.00 59.59 272 ASN A CA 1
ATOM 2125 C C . ASN A 1 272 ? 11.735 10.920 -14.814 1.00 59.59 272 ASN A C 1
ATOM 2127 O O . ASN A 1 272 ? 12.806 11.497 -14.990 1.00 59.59 272 ASN A O 1
ATOM 2131 N N . ASN A 1 273 ? 11.468 10.321 -13.651 1.00 75.62 273 ASN A N 1
ATOM 2132 C CA . ASN A 1 273 ? 12.426 10.364 -12.546 1.00 75.62 273 ASN A CA 1
ATOM 2133 C C . ASN A 1 273 ? 12.655 8.979 -11.942 1.00 75.62 273 ASN A C 1
ATOM 2135 O O . ASN A 1 273 ? 11.936 8.527 -11.052 1.00 75.62 273 ASN A O 1
ATOM 2139 N N . LEU A 1 274 ? 13.707 8.314 -12.425 1.00 85.81 274 LEU A N 1
ATOM 2140 C CA . LEU A 1 274 ? 14.136 7.001 -11.941 1.00 85.81 274 LEU A CA 1
ATOM 2141 C C . LEU A 1 274 ? 14.420 6.996 -10.428 1.00 85.81 274 LEU A C 1
ATOM 2143 O O . LEU A 1 274 ? 14.279 5.955 -9.794 1.00 85.81 274 LEU A O 1
ATOM 2147 N N . ILE A 1 275 ? 14.778 8.142 -9.832 1.00 88.06 275 ILE A N 1
ATOM 2148 C CA . ILE A 1 275 ? 14.983 8.255 -8.379 1.00 88.06 275 ILE A CA 1
ATOM 2149 C C . ILE A 1 275 ? 13.656 8.097 -7.634 1.00 88.06 275 ILE A C 1
ATOM 2151 O O . ILE A 1 275 ? 13.610 7.420 -6.615 1.00 88.06 275 ILE A O 1
ATOM 2155 N N . GLU A 1 276 ? 12.565 8.661 -8.152 1.00 86.50 276 GLU A N 1
ATOM 2156 C CA . GLU A 1 276 ? 11.238 8.502 -7.543 1.00 86.50 276 GLU A CA 1
ATOM 2157 C C . GLU A 1 276 ? 10.812 7.035 -7.599 1.00 86.50 276 GLU A C 1
ATOM 2159 O O . GLU A 1 276 ? 10.338 6.485 -6.604 1.00 86.50 276 GLU A O 1
ATOM 2164 N N . TYR A 1 277 ? 11.077 6.382 -8.734 1.00 86.31 277 TYR A N 1
ATOM 2165 C CA . TYR A 1 277 ? 10.902 4.940 -8.899 1.00 86.31 277 TYR A CA 1
ATOM 2166 C C . TYR A 1 277 ? 11.676 4.153 -7.842 1.00 86.31 277 TYR A C 1
ATOM 2168 O O . TYR A 1 277 ? 11.103 3.289 -7.184 1.00 86.31 277 TYR A O 1
ATOM 2176 N N . HIS A 1 278 ? 12.956 4.478 -7.638 1.00 90.75 278 HIS A N 1
ATOM 2177 C CA . HIS A 1 278 ? 13.779 3.849 -6.607 1.00 90.75 278 HIS A CA 1
ATOM 2178 C C . HIS A 1 278 ? 13.182 4.038 -5.211 1.00 90.75 278 HIS A C 1
ATOM 2180 O O . HIS A 1 278 ? 13.057 3.057 -4.484 1.00 90.75 278 HIS A O 1
ATOM 2186 N N . CYS A 1 279 ? 12.724 5.246 -4.865 1.00 90.19 279 CYS A N 1
ATOM 2187 C CA . CYS A 1 279 ? 12.091 5.507 -3.572 1.00 90.19 279 CYS A CA 1
ATOM 2188 C C . CYS A 1 279 ? 10.837 4.648 -3.350 1.00 90.19 279 CYS A C 1
ATOM 2190 O O . CYS A 1 279 ? 10.697 4.033 -2.293 1.00 90.19 279 CYS A O 1
ATOM 2192 N N . MET A 1 280 ? 9.934 4.574 -4.332 1.00 90.06 280 MET A N 1
ATOM 2193 C CA . MET A 1 280 ? 8.705 3.779 -4.213 1.00 90.06 280 MET A CA 1
ATOM 2194 C C . MET A 1 280 ? 8.979 2.276 -4.199 1.00 90.06 280 MET A C 1
ATOM 2196 O O . MET A 1 280 ? 8.397 1.558 -3.388 1.00 90.06 280 MET A O 1
ATOM 2200 N N . VAL A 1 281 ? 9.892 1.798 -5.047 1.00 90.62 281 VAL A N 1
ATOM 2201 C CA . VAL A 1 281 ? 10.279 0.382 -5.088 1.00 90.62 281 VAL A CA 1
ATOM 2202 C C . VAL A 1 281 ? 10.952 -0.023 -3.784 1.00 90.62 281 VAL A C 1
ATOM 2204 O O . VAL A 1 281 ? 10.599 -1.049 -3.215 1.00 90.62 281 VAL A O 1
ATOM 2207 N N . ASN A 1 282 ? 11.857 0.801 -3.256 1.00 91.50 282 ASN A N 1
ATOM 2208 C CA . ASN A 1 282 ? 12.498 0.536 -1.974 1.00 91.50 282 ASN A CA 1
ATOM 2209 C C . ASN A 1 282 ? 11.493 0.564 -0.811 1.00 91.50 282 ASN A C 1
ATOM 2211 O O . ASN A 1 282 ? 11.644 -0.196 0.141 1.00 91.50 282 ASN A O 1
ATOM 2215 N N . PHE A 1 283 ? 10.439 1.386 -0.897 1.00 92.00 283 PHE A N 1
ATOM 2216 C CA . PHE A 1 283 ? 9.351 1.365 0.080 1.00 92.00 283 PHE A CA 1
ATOM 2217 C C . PHE A 1 283 ? 8.581 0.041 0.059 1.00 92.00 283 PHE A C 1
ATOM 2219 O O . PHE A 1 283 ? 8.297 -0.495 1.125 1.00 92.00 283 PHE A O 1
ATOM 2226 N N . VAL A 1 284 ? 8.239 -0.509 -1.109 1.00 91.38 284 VAL A N 1
ATOM 2227 C CA . VAL A 1 284 ? 7.470 -1.769 -1.185 1.00 91.38 284 VAL A CA 1
ATOM 2228 C C . VAL A 1 284 ? 8.337 -3.017 -1.007 1.00 91.38 284 VAL A C 1
ATOM 2230 O O . VAL A 1 284 ? 7.890 -4.008 -0.431 1.00 91.38 284 VAL A O 1
ATOM 2233 N N . LYS A 1 285 ? 9.587 -2.971 -1.472 1.00 89.88 285 LYS A N 1
ATOM 2234 C CA . LYS A 1 285 ? 10.543 -4.077 -1.449 1.00 89.88 285 LYS A CA 1
ATOM 2235 C C . LYS A 1 285 ? 11.951 -3.538 -1.211 1.00 89.88 285 LYS A C 1
ATOM 2237 O O . LYS A 1 285 ? 12.702 -3.220 -2.135 1.00 89.88 285 LYS A O 1
ATOM 2242 N N . GLU A 1 286 ? 12.287 -3.436 0.068 1.00 87.81 286 GLU A N 1
ATOM 2243 C CA . GLU A 1 286 ? 13.571 -2.912 0.533 1.00 87.81 286 GLU A CA 1
ATOM 2244 C C . GLU A 1 286 ? 14.747 -3.669 -0.103 1.00 87.81 286 GLU A C 1
ATOM 2246 O O . GLU A 1 286 ? 14.730 -4.895 -0.217 1.00 87.81 286 GLU A O 1
ATOM 2251 N N . ASN A 1 287 ? 15.778 -2.924 -0.507 1.00 85.81 287 ASN A N 1
ATOM 2252 C CA . ASN A 1 287 ? 17.019 -3.428 -1.108 1.00 85.81 287 ASN A CA 1
ATOM 2253 C C . ASN A 1 287 ? 16.894 -4.153 -2.466 1.00 85.81 287 ASN A C 1
ATOM 2255 O O . ASN A 1 287 ? 17.910 -4.630 -2.967 1.00 85.81 287 ASN A O 1
ATOM 2259 N N . LEU A 1 288 ? 15.725 -4.185 -3.125 1.00 88.50 288 LEU A N 1
ATOM 2260 C CA . LEU A 1 288 ? 15.584 -4.808 -4.458 1.00 88.50 288 LEU A CA 1
ATOM 2261 C C . LEU A 1 288 ? 16.528 -4.191 -5.506 1.00 88.50 288 LEU A C 1
ATOM 2263 O O . LEU A 1 288 ? 17.118 -4.890 -6.329 1.00 88.50 288 LEU A O 1
ATOM 2267 N N . LEU A 1 289 ? 16.655 -2.864 -5.477 1.00 90.25 289 LEU A N 1
ATOM 2268 C CA . LEU A 1 289 ? 17.453 -2.082 -6.425 1.00 90.25 289 LEU A CA 1
ATOM 2269 C C . LEU A 1 289 ? 18.817 -1.654 -5.856 1.00 90.25 289 LEU A C 1
ATOM 2271 O O . LEU A 1 289 ? 19.554 -0.930 -6.527 1.00 90.25 289 LEU A O 1
ATOM 2275 N N . GLY A 1 290 ? 19.150 -2.101 -4.641 1.00 91.50 290 GLY A N 1
ATOM 2276 C CA . GLY A 1 290 ? 20.318 -1.648 -3.889 1.00 91.50 290 GLY A CA 1
ATOM 2277 C C . GLY A 1 290 ? 20.189 -0.211 -3.375 1.00 91.50 290 GLY A C 1
ATOM 2278 O O . GLY A 1 290 ? 19.115 0.401 -3.384 1.00 91.50 290 GLY A O 1
ATOM 2279 N N . SER A 1 291 ? 21.311 0.336 -2.919 1.00 92.50 291 SER A N 1
ATOM 2280 C CA . SER A 1 291 ? 21.412 1.727 -2.477 1.00 92.50 291 SER A CA 1
ATOM 2281 C C . SER A 1 291 ? 21.159 2.711 -3.625 1.00 92.50 291 SER A C 1
ATOM 2283 O O . SER A 1 291 ? 21.353 2.397 -4.800 1.00 92.50 291 SER A O 1
ATOM 2285 N N . VAL A 1 292 ? 20.790 3.954 -3.296 1.00 91.25 292 VAL A N 1
ATOM 2286 C CA . VAL A 1 292 ? 20.592 5.020 -4.298 1.00 91.25 292 VAL A CA 1
ATOM 2287 C C . VAL A 1 292 ? 21.847 5.215 -5.165 1.00 91.25 292 VAL A C 1
ATOM 2289 O O . VAL A 1 292 ? 21.746 5.475 -6.363 1.00 91.25 292 VAL A O 1
ATOM 2292 N N . THR A 1 293 ? 23.041 5.074 -4.583 1.00 93.12 293 THR A N 1
ATOM 2293 C CA . THR A 1 293 ? 24.320 5.210 -5.298 1.00 93.12 293 THR A CA 1
ATOM 2294 C C . THR A 1 293 ? 24.542 4.070 -6.290 1.00 93.12 293 THR A C 1
ATOM 2296 O O . THR A 1 293 ? 24.879 4.320 -7.448 1.00 93.12 293 THR A O 1
ATOM 2299 N N . GLU A 1 294 ? 24.309 2.823 -5.875 1.00 94.44 294 GLU A N 1
ATOM 2300 C CA . GLU A 1 294 ? 24.391 1.661 -6.769 1.00 94.44 294 GLU A CA 1
ATOM 2301 C C . GLU A 1 294 ? 23.362 1.760 -7.891 1.00 94.44 294 GLU A C 1
ATOM 2303 O O . GLU A 1 294 ? 23.694 1.548 -9.057 1.00 94.44 294 GLU A O 1
ATOM 2308 N N . PHE A 1 295 ? 22.132 2.156 -7.558 1.00 94.50 295 PHE A N 1
ATOM 2309 C CA . PHE A 1 295 ? 21.064 2.350 -8.528 1.00 94.50 295 PHE A CA 1
ATOM 2310 C C . PHE A 1 295 ? 21.416 3.430 -9.559 1.00 94.50 295 PHE A C 1
ATOM 2312 O O . PHE A 1 295 ? 21.230 3.225 -10.764 1.00 94.50 295 PHE A O 1
ATOM 2319 N N . ARG A 1 296 ? 22.004 4.551 -9.115 1.00 93.69 296 ARG A N 1
ATOM 2320 C CA . ARG A 1 296 ? 22.491 5.608 -10.012 1.00 93.69 296 ARG A CA 1
ATOM 2321 C C . ARG A 1 296 ? 23.520 5.084 -11.004 1.00 93.69 296 ARG A C 1
ATOM 2323 O O . ARG A 1 296 ? 23.357 5.267 -12.207 1.00 93.69 296 ARG A O 1
ATOM 2330 N N . ASN A 1 297 ? 24.539 4.392 -10.510 1.00 94.12 297 ASN A N 1
ATOM 2331 C CA . ASN A 1 297 ? 25.627 3.891 -11.346 1.00 94.12 297 ASN A CA 1
ATOM 2332 C C . ASN A 1 297 ? 25.175 2.765 -12.287 1.00 94.12 297 ASN A C 1
ATOM 2334 O O . ASN A 1 297 ? 25.642 2.678 -13.421 1.00 94.12 297 ASN A O 1
ATOM 2338 N N . ARG A 1 298 ? 24.258 1.904 -11.832 1.00 93.50 298 ARG A N 1
ATOM 2339 C CA . ARG A 1 298 ? 23.794 0.737 -12.589 1.00 93.50 298 ARG A CA 1
ATOM 2340 C C . ARG A 1 298 ? 22.744 1.083 -13.642 1.00 93.50 298 ARG A C 1
ATOM 2342 O O . ARG A 1 298 ? 22.743 0.449 -14.697 1.00 93.50 298 ARG A O 1
ATOM 2349 N N . PHE A 1 299 ? 21.866 2.047 -13.362 1.00 92.88 299 PHE A N 1
ATOM 2350 C CA . PHE A 1 299 ? 20.707 2.344 -14.206 1.00 92.88 299 PHE A CA 1
ATOM 2351 C C . PHE A 1 299 ? 20.629 3.808 -14.627 1.00 92.88 299 PHE A C 1
ATOM 2353 O O . PHE A 1 299 ? 20.607 4.066 -15.824 1.00 92.88 299 PHE A O 1
ATOM 2360 N N . ILE A 1 300 ? 20.636 4.764 -13.691 1.00 91.94 300 ILE A N 1
ATOM 2361 C CA . ILE A 1 300 ? 20.377 6.178 -14.024 1.00 91.94 300 ILE A CA 1
ATOM 2362 C C . ILE A 1 300 ? 21.437 6.738 -14.974 1.00 91.94 300 ILE A C 1
ATOM 2364 O O . ILE A 1 300 ? 21.087 7.172 -16.068 1.00 91.94 300 ILE A O 1
ATOM 2368 N N . ASN A 1 301 ? 22.716 6.692 -14.593 1.00 92.94 301 ASN A N 1
ATOM 2369 C CA . ASN A 1 301 ? 23.787 7.302 -15.381 1.00 92.94 301 ASN A CA 1
ATOM 2370 C C . ASN A 1 301 ? 23.898 6.647 -16.773 1.00 92.94 301 ASN A C 1
ATOM 2372 O O . ASN A 1 301 ? 23.928 7.377 -17.761 1.00 92.94 301 ASN A O 1
ATOM 2376 N N . PRO A 1 302 ? 23.885 5.301 -16.915 1.00 91.88 302 PRO A N 1
ATOM 2377 C CA . PRO A 1 302 ? 23.905 4.675 -18.237 1.00 91.88 302 PRO A CA 1
ATOM 2378 C C . PRO A 1 302 ? 22.682 5.000 -19.099 1.00 91.88 302 PRO A C 1
ATOM 2380 O O . PRO A 1 302 ? 22.819 5.103 -20.315 1.00 91.88 302 PRO A O 1
ATOM 2383 N N . ILE A 1 303 ? 21.495 5.141 -18.495 1.00 90.44 303 ILE A N 1
ATOM 2384 C CA . ILE A 1 303 ? 20.276 5.479 -19.236 1.00 90.44 303 ILE A CA 1
ATOM 2385 C C . ILE A 1 303 ? 20.343 6.925 -19.725 1.00 90.44 303 ILE A C 1
ATOM 2387 O O . ILE A 1 303 ? 20.156 7.167 -20.912 1.00 90.44 303 ILE A O 1
ATOM 2391 N N . GLN A 1 304 ? 20.685 7.867 -18.845 1.00 89.94 304 GLN A N 1
ATOM 2392 C CA . GLN A 1 304 ? 20.818 9.283 -19.197 1.00 89.94 304 GLN A CA 1
ATOM 2393 C C . GLN A 1 304 ? 21.893 9.498 -20.269 1.00 89.94 304 GLN A C 1
ATOM 2395 O O . GLN A 1 304 ? 21.639 10.169 -21.264 1.00 89.94 304 GLN A O 1
ATOM 2400 N N . ASN A 1 305 ? 23.050 8.841 -20.139 1.00 88.88 305 ASN A N 1
ATOM 2401 C CA . ASN A 1 305 ? 24.148 8.944 -21.104 1.00 88.88 305 ASN A CA 1
ATOM 2402 C C . ASN A 1 305 ? 23.805 8.412 -22.504 1.00 88.88 305 ASN A C 1
ATOM 2404 O O . ASN A 1 305 ? 24.499 8.756 -23.458 1.00 88.88 305 ASN A O 1
ATOM 2408 N N . GLY A 1 306 ? 22.806 7.535 -22.643 1.00 88.81 306 GLY A N 1
ATOM 2409 C CA . GLY A 1 306 ? 22.329 7.044 -23.941 1.00 88.81 306 GLY A CA 1
ATOM 2410 C C . GLY A 1 306 ? 21.169 7.851 -24.531 1.00 88.81 306 GLY A C 1
ATOM 2411 O O . GLY A 1 306 ? 20.801 7.599 -25.676 1.00 88.81 306 GLY A O 1
ATOM 2412 N N . GLN A 1 307 ? 20.591 8.781 -23.762 1.00 86.56 307 GLN A N 1
ATOM 2413 C CA . GLN A 1 307 ? 19.504 9.670 -24.191 1.00 86.56 307 GLN A CA 1
ATOM 2414 C C . GLN A 1 307 ? 20.006 11.010 -24.745 1.00 86.56 307 GLN A C 1
ATOM 2416 O O . GLN A 1 307 ? 19.222 11.738 -25.358 1.00 86.56 307 GLN A O 1
ATOM 2421 N N . CYS A 1 308 ? 21.277 11.356 -24.526 1.00 86.06 308 CYS A N 1
ATOM 2422 C CA . CYS A 1 308 ? 21.858 12.590 -25.040 1.00 86.06 308 CYS A CA 1
ATOM 2423 C C . CYS A 1 308 ? 21.906 12.582 -26.580 1.00 86.06 308 CYS A C 1
ATOM 2425 O O . CYS A 1 308 ? 22.067 11.546 -27.224 1.00 86.06 308 CYS A O 1
ATOM 2427 N N . ALA A 1 309 ? 21.756 13.755 -27.198 1.00 81.88 309 ALA A N 1
ATOM 2428 C CA . ALA A 1 309 ? 21.733 13.868 -28.660 1.00 81.88 309 ALA A CA 1
ATOM 2429 C C . ALA A 1 309 ? 23.077 13.488 -29.315 1.00 81.88 309 ALA A C 1
ATOM 2431 O O . ALA A 1 309 ? 23.111 13.087 -30.475 1.00 81.88 309 ALA A O 1
ATOM 2432 N N . ASP A 1 310 ? 24.169 13.601 -28.563 1.00 90.06 310 ASP A N 1
ATOM 2433 C CA . ASP A 1 310 ? 25.547 13.279 -28.931 1.00 90.06 310 ASP A CA 1
ATOM 2434 C C . ASP A 1 310 ? 25.977 11.861 -28.502 1.00 90.06 310 ASP A C 1
ATOM 2436 O O . ASP A 1 310 ? 27.148 11.493 -28.625 1.00 90.06 310 ASP A O 1
ATOM 2440 N N . SER A 1 311 ? 25.049 11.036 -28.003 1.00 89.69 311 SER A N 1
ATOM 2441 C CA . SER A 1 311 ? 25.352 9.681 -27.545 1.00 89.69 311 SER A CA 1
ATOM 2442 C C . SER A 1 311 ? 25.870 8.791 -28.678 1.00 89.69 311 SER A C 1
ATOM 2444 O O . SER A 1 311 ? 25.250 8.642 -29.730 1.00 89.69 311 SER A O 1
ATOM 2446 N N . THR A 1 312 ? 26.985 8.100 -28.425 1.00 92.25 312 THR A N 1
ATOM 2447 C CA . THR A 1 312 ? 27.508 7.076 -29.339 1.00 92.25 312 THR A CA 1
ATOM 2448 C C . THR A 1 312 ? 26.555 5.881 -29.446 1.00 92.25 312 THR A C 1
ATOM 2450 O O . THR A 1 312 ? 25.803 5.572 -28.517 1.00 92.25 312 THR A O 1
ATOM 2453 N N . THR A 1 313 ? 26.638 5.124 -30.544 1.00 91.00 313 THR A N 1
ATOM 2454 C CA . THR A 1 313 ? 25.861 3.886 -30.734 1.00 91.00 313 THR A CA 1
ATOM 2455 C C . THR A 1 313 ? 26.045 2.898 -29.576 1.00 91.00 313 THR A C 1
ATOM 2457 O O . THR A 1 313 ? 25.083 2.264 -29.142 1.00 91.00 313 THR A O 1
ATOM 2460 N N . THR A 1 314 ? 27.257 2.809 -29.020 1.00 92.31 314 THR A N 1
ATOM 2461 C CA . THR A 1 314 ? 27.559 1.985 -27.840 1.00 92.31 314 THR A CA 1
ATOM 2462 C C . THR A 1 314 ? 26.782 2.452 -26.607 1.00 92.31 314 THR A C 1
ATOM 2464 O O . THR A 1 314 ? 26.180 1.628 -25.919 1.00 92.31 314 THR A O 1
ATOM 2467 N N . ASN A 1 315 ? 26.723 3.763 -26.347 1.00 90.88 315 ASN A N 1
ATOM 2468 C CA . ASN A 1 315 ? 25.964 4.318 -25.220 1.00 90.88 315 ASN A CA 1
ATOM 2469 C C . ASN A 1 315 ? 24.463 4.028 -25.356 1.00 90.88 315 ASN A C 1
ATOM 2471 O O . ASN A 1 315 ? 23.823 3.620 -24.386 1.00 90.88 315 ASN A O 1
ATOM 2475 N N . VAL A 1 316 ? 23.915 4.143 -26.569 1.00 91.62 316 VAL A N 1
ATOM 2476 C CA . VAL A 1 316 ? 22.509 3.812 -26.854 1.00 91.62 316 VAL A CA 1
ATOM 2477 C C . VAL A 1 316 ? 22.224 2.322 -26.615 1.00 91.62 316 VAL A C 1
ATOM 2479 O O . VAL A 1 316 ? 21.192 1.973 -26.038 1.00 91.62 316 VAL A O 1
ATOM 2482 N N . GLN A 1 317 ? 23.132 1.423 -27.010 1.00 92.38 317 GLN A N 1
ATOM 2483 C CA . GLN A 1 317 ? 22.996 -0.017 -26.745 1.00 92.38 317 GLN A CA 1
ATOM 2484 C C . GLN A 1 317 ? 23.034 -0.335 -25.244 1.00 92.38 317 GLN A C 1
ATOM 2486 O O . GLN A 1 317 ? 22.200 -1.103 -24.755 1.00 92.38 317 GLN A O 1
ATOM 2491 N N . VAL A 1 318 ? 23.965 0.273 -24.500 1.00 92.38 318 VAL A N 1
ATOM 2492 C CA . VAL A 1 318 ? 24.062 0.106 -23.042 1.00 92.38 318 VAL A CA 1
ATOM 2493 C C . VAL A 1 318 ? 22.795 0.614 -22.357 1.00 92.38 318 VAL A C 1
ATOM 2495 O O . VAL A 1 318 ? 22.246 -0.105 -21.522 1.00 92.38 318 VAL A O 1
ATOM 2498 N N . MET A 1 319 ? 22.288 1.789 -22.740 1.00 92.31 319 MET A N 1
ATOM 2499 C CA . MET A 1 319 ? 21.016 2.319 -22.243 1.00 92.31 319 MET A CA 1
ATOM 2500 C C . MET A 1 319 ? 19.882 1.315 -22.457 1.00 92.31 319 MET A C 1
ATOM 2502 O O . MET A 1 319 ? 19.221 0.946 -21.489 1.00 92.31 319 MET A O 1
ATOM 2506 N N . LYS A 1 320 ? 19.673 0.836 -23.694 1.00 90.62 320 LYS A N 1
ATOM 2507 C CA . LYS A 1 320 ? 18.594 -0.119 -24.010 1.00 90.62 320 LYS A CA 1
ATOM 2508 C C . LYS A 1 320 ? 18.699 -1.385 -23.161 1.00 90.62 320 LYS A C 1
ATOM 2510 O O . LYS A 1 320 ? 17.707 -1.824 -22.584 1.00 90.62 320 LYS A O 1
ATOM 2515 N N . LYS A 1 321 ? 19.911 -1.929 -23.016 1.00 93.81 321 LYS A N 1
ATOM 2516 C CA . LYS A 1 321 ? 20.165 -3.108 -22.180 1.00 93.81 321 LYS A CA 1
ATOM 2517 C C . LYS A 1 321 ? 19.852 -2.844 -20.705 1.00 93.81 321 LYS A C 1
ATOM 2519 O O . LYS A 1 321 ? 19.211 -3.669 -20.063 1.00 93.81 321 LYS A O 1
ATOM 2524 N N . ARG A 1 322 ? 20.294 -1.711 -20.148 1.00 92.44 322 ARG A N 1
ATOM 2525 C CA . ARG A 1 322 ? 20.050 -1.360 -18.738 1.00 92.44 322 ARG A CA 1
ATOM 2526 C C . ARG A 1 322 ? 18.579 -1.062 -18.460 1.00 92.44 322 ARG A C 1
ATOM 2528 O O . ARG A 1 322 ? 18.087 -1.502 -17.427 1.00 92.44 322 ARG A O 1
ATOM 2535 N N . ALA A 1 323 ? 17.888 -0.391 -19.377 1.00 90.31 323 ALA A N 1
ATOM 2536 C CA . ALA A 1 323 ? 16.454 -0.137 -19.284 1.00 90.31 323 ALA A CA 1
ATOM 2537 C C . ALA A 1 323 ? 15.646 -1.443 -19.309 1.00 90.31 323 ALA A C 1
ATOM 2539 O O . ALA A 1 323 ? 14.774 -1.631 -18.468 1.00 90.31 323 ALA A O 1
ATOM 2540 N N . HIS A 1 324 ? 15.989 -2.377 -20.203 1.00 90.38 324 HIS A N 1
ATOM 2541 C CA . HIS A 1 324 ? 15.336 -3.686 -20.251 1.00 90.38 324 HIS A CA 1
ATOM 2542 C C . HIS A 1 324 ? 15.569 -4.497 -18.968 1.00 90.38 324 HIS A C 1
ATOM 2544 O O . HIS A 1 324 ? 14.614 -4.985 -18.379 1.00 90.38 324 HIS A O 1
ATOM 2550 N N . ILE A 1 325 ? 16.810 -4.562 -18.467 1.00 92.38 325 ILE A N 1
ATOM 2551 C CA . ILE A 1 325 ? 17.104 -5.238 -17.189 1.00 92.38 325 ILE A CA 1
ATOM 2552 C C . ILE A 1 325 ? 16.304 -4.614 -16.039 1.00 92.38 325 ILE A C 1
ATOM 2554 O O . ILE A 1 325 ? 15.811 -5.336 -15.178 1.00 92.38 325 ILE A O 1
ATOM 2558 N N . LEU A 1 326 ? 16.186 -3.284 -16.005 1.00 90.50 326 LEU A N 1
ATOM 2559 C CA . LEU A 1 326 ? 15.394 -2.605 -14.984 1.00 90.50 326 LEU A CA 1
ATOM 2560 C C . LEU A 1 326 ? 13.916 -2.997 -15.077 1.00 90.50 326 LEU A C 1
ATOM 2562 O O . LEU A 1 326 ? 13.317 -3.302 -14.055 1.00 90.50 326 LEU A O 1
ATOM 2566 N N . TYR A 1 327 ? 13.351 -3.024 -16.283 1.00 87.56 327 TYR A N 1
ATOM 2567 C CA . TYR A 1 327 ? 11.965 -3.428 -16.508 1.00 87.56 327 TYR A CA 1
ATOM 2568 C C . TYR A 1 327 ? 11.693 -4.857 -16.013 1.00 87.56 327 TYR A C 1
ATOM 2570 O O . TYR A 1 327 ? 10.786 -5.057 -15.211 1.00 87.56 327 TYR A O 1
ATOM 2578 N N . GLU A 1 328 ? 12.537 -5.821 -16.388 1.00 88.19 328 GLU A N 1
ATOM 2579 C CA . GLU A 1 328 ? 12.416 -7.218 -15.943 1.00 88.19 328 GLU A CA 1
ATOM 2580 C C . GLU A 1 328 ? 12.513 -7.356 -14.416 1.00 88.19 328 GLU A C 1
ATOM 2582 O O . GLU A 1 328 ? 11.771 -8.115 -13.798 1.00 88.19 328 GLU A O 1
ATOM 2587 N N . MET A 1 329 ? 13.394 -6.580 -13.770 1.00 87.75 329 MET A N 1
ATOM 2588 C CA . MET A 1 329 ? 13.498 -6.570 -12.306 1.00 87.75 329 MET A CA 1
ATOM 2589 C C . MET A 1 329 ? 12.241 -6.018 -11.620 1.00 87.75 329 MET A C 1
ATOM 2591 O O . MET A 1 329 ? 11.958 -6.393 -10.482 1.00 87.75 329 MET A O 1
ATOM 2595 N N . LEU A 1 330 ? 11.516 -5.115 -12.283 1.00 87.06 330 LEU A N 1
ATOM 2596 C CA . LEU A 1 330 ? 10.323 -4.463 -11.747 1.00 87.06 330 LEU A CA 1
ATOM 2597 C C . LEU A 1 330 ? 9.033 -5.227 -12.052 1.00 87.06 330 LEU A C 1
ATOM 2599 O O . LEU A 1 330 ? 8.077 -5.074 -11.298 1.00 87.06 330 LEU A O 1
ATOM 2603 N N . ALA A 1 331 ? 9.007 -6.075 -13.082 1.00 84.00 331 ALA A N 1
ATOM 2604 C CA . ALA A 1 331 ? 7.820 -6.833 -13.489 1.00 84.00 331 ALA A CA 1
ATOM 2605 C C . ALA A 1 331 ? 7.210 -7.681 -12.352 1.00 84.00 331 ALA A C 1
ATOM 2607 O O . ALA A 1 331 ? 6.006 -7.898 -12.313 1.00 84.00 331 ALA A O 1
ATOM 2608 N N . GLY A 1 332 ? 8.024 -8.117 -11.384 1.00 82.88 332 GLY A N 1
ATOM 2609 C CA . GLY A 1 332 ? 7.557 -8.873 -10.215 1.00 82.88 332 GLY A CA 1
ATOM 2610 C C . GLY A 1 332 ? 6.975 -8.036 -9.066 1.00 82.88 332 GLY A C 1
ATOM 2611 O O . GLY A 1 332 ? 6.620 -8.604 -8.036 1.00 82.88 332 GLY A O 1
ATOM 2612 N N . CYS A 1 333 ? 6.942 -6.703 -9.171 1.00 85.31 333 CYS A N 1
ATOM 2613 C CA . CYS A 1 333 ? 6.391 -5.828 -8.126 1.00 85.31 333 CYS A CA 1
ATOM 2614 C C . CYS A 1 333 ? 5.747 -4.531 -8.641 1.00 85.31 333 CYS A C 1
ATOM 2616 O O . CYS A 1 333 ? 5.246 -3.752 -7.833 1.00 85.31 333 CYS A O 1
ATOM 2618 N N . VAL A 1 334 ? 5.750 -4.277 -9.950 1.00 86.94 334 VAL A N 1
ATOM 2619 C CA . VAL A 1 334 ? 5.087 -3.137 -10.593 1.00 86.94 334 VAL A CA 1
ATOM 2620 C C . VAL A 1 334 ? 4.203 -3.640 -11.734 1.00 86.94 334 VAL A C 1
ATOM 2622 O O . VAL A 1 334 ? 4.703 -4.351 -12.603 1.00 86.94 334 VAL A O 1
ATOM 2625 N N . GLN A 1 335 ? 2.926 -3.242 -11.738 1.00 82.69 335 GLN A N 1
ATOM 2626 C CA . GLN A 1 335 ? 1.954 -3.527 -12.803 1.00 82.69 335 GLN A CA 1
ATOM 2627 C C . GLN A 1 335 ? 1.278 -2.250 -13.301 1.00 82.69 335 GLN A C 1
ATOM 2629 O O . GLN A 1 335 ? 0.854 -1.424 -12.452 1.00 82.69 335 GLN A O 1
#

Radius of gyration: 24.86 Å; chains: 1; bounding box: 53×88×72 Å

InterPro domains:
  IPR000330 SNF2, N-terminal domain [PF00176] (82-313)
  IPR014001 Helicase superfamily 1/2, ATP-binding domain [PS51192] (100-287)
  IPR014001 Helicase superfamily 1/2, ATP-binding domain [SM00487] (75-295)
  IPR027417 P-loop containing nucleoside triphosphate hydrolase [SSF52540] (63-333)
  IPR038718 SNF2-like, N-terminal domain superfamily [G3DSA:3.40.50.10810] (48-335)
  IPR044574 ATPase ARIP4-like [PTHR45797] (38-335)

Sequence (335 aa):
MAQVSCQQPLKHEQNHKIYHMSISCPTSLISSKDCGMMQEAAQIDHKDGNSPEVERAVLDTILTKEPLVQIHKNLVTKLKPHQIDGVQFMWDCCCESVIQRKKSPGSGCILAHCMGLGKTLQVVTFLHTVLLCDKLNFTTALVVCPLNTALNWINEFKKWQEGLEDDKKLKVSELATMKSPQDRSILLQKWQDSGGVMVIGYEMYRNLVQGRNVKSKKLKTVFNKTLVDPGPDFVVCDEGHILKNEASAVSKAMNLIRSKRRIILTGTPLQNNLIEYHCMVNFVKENLLGSVTEFRNRFINPIQNGQCADSTTTNVQVMKKRAHILYEMLAGCVQ

Foldseek 3Di:
DDDDDDDDDDDDPDDPDQPFDDPDDPPPDDDDDPPPPDPDDPDDDDDDDDDDPPQWQALADDVVGDRLFTFDRLLSNVDDPVLSVLLSLLCCQAVVHLVCVVVDLGFEFEEQAAPPNPVLSSVLRNQLRQCLRPSNPFFAEEEEEAPVCQVVSVVSLVVSCPPPDPSSHFDEEEDSPPDDLVVSLVVLVCCVVRGGYYYYYLVRLLCLQVVPPPPDPVSNVSSCVRCAVVHHQAYEYEQLLVQQDCVDSSVVSLLRHPHLHYYYYHNDPPGPDVSSVVRSCCSRPNCLCHDPVSNCVQAVVLLVLLSDPPRDPVSVVSNVVSVVVVCVSNVSRYD

Organism: Phascolarctos cinereus (NCBI:txid38626)